Protein AF-A0AAD4GNJ1-F1 (afdb_monomer)

Radius of gyration: 22.8 Å; Cα contacts (8 Å, |Δi|>4): 255; chains: 1; bounding box: 37×70×84 Å

Foldseek 3Di:
DPPPPPPQQKWKAWADDDDGDIDSDQDADDFAQPHALDTAIEIDPDPVRNVLCCVQQRVLSVPDPNRDALVSSLVSLVPRVSNQPVPPPDPDQQKWKAKRPFVRRHTYRDPVVNVNRQPPDPDIAMDMDSGPSQSSSCSSNSNPVVSRDDDDDDPPPPDDPDDDDPDPPDDDDDDDDDDDDDDDD

pLDDT: mean 82.36, std 20.61, range [34.97, 98.31]

Sequence (185 aa):
MTSSTDTSDRLWLVIGGPNPGIHRKSPQIACGRGSPPLPITIECLSSDEAHSLLRTLQPIVQSLPPQPSYEQILTAFDRSPAVKALFTQARNQHHFYVVVVGSPAAILHSRLGALASRGSFSHPKSMHTRSFWKALAYMIVKGIDDLMPLMPVDASDAEEDGANHSAKQHVCGSIATGILESTVS

Mean predicted aligned error: 10.78 Å

Organism: NCBI:txid1328754

Secondary structure (DSSP, 8-state):
----------EEEEESSSS-EEESS------STTS-S--EEEEESSHHHHHHHHHHHHHHHHTS-SS--HHHHHHHHHT-HHHHTTTTS-SS---EEEEEESSS-EEES-HHHHHHHHTT-SS-EEEEES-HHHHHHHHHTTT-GGGS------TT-SS---S-----------PPP--------

Nearest PDB structures (foldseek):
  3bsu-assembly2_H  TM=9.012E-01  e=7.011E-01  Homo sapiens
  3bsu-assembly2_F  TM=9.158E-01  e=1.013E+00  Homo sapiens
  3bsu-assembly2_G  TM=7.659E-01  e=1.988E+00  Homo sapiens

Solvent-accessible surface area (backbone atoms only — not comparable to full-atom values): 11544 Å² total; per-residue (Å²): 134,80,80,76,74,76,76,68,82,52,34,24,34,31,38,49,62,96,74,53,47,80,32,78,55,86,67,90,63,82,50,36,79,88,37,64,43,56,51,44,39,34,56,24,96,40,68,67,53,40,51,51,50,47,71,60,50,40,62,59,55,68,72,48,64,100,80,58,51,51,66,58,51,50,52,57,47,72,71,30,67,69,56,68,51,52,75,68,79,52,92,62,89,56,49,38,25,30,26,35,26,33,64,47,33,29,39,25,73,38,71,66,57,38,58,58,15,27,64,88,54,94,73,57,40,69,50,77,41,68,45,60,63,59,45,51,47,36,50,36,47,43,61,42,69,92,68,52,76,91,68,84,81,64,94,79,73,85,80,80,94,77,86,82,84,80,79,80,82,81,84,81,83,82,84,80,90,78,89,78,90,81,86,87,131

Structure (mmCIF, N/CA/C/O backbone):
data_AF-A0AAD4GNJ1-F1
#
_entry.id   AF-A0AAD4GNJ1-F1
#
loop_
_atom_site.group_PDB
_atom_site.id
_atom_site.type_symbol
_atom_site.label_atom_id
_atom_site.label_alt_id
_atom_site.label_comp_id
_atom_site.label_asym_id
_atom_site.label_entity_id
_atom_site.label_seq_id
_atom_site.pdbx_PDB_ins_code
_atom_site.Cartn_x
_atom_site.Cartn_y
_atom_site.Cartn_z
_atom_site.occupancy
_atom_site.B_iso_or_equiv
_atom_site.auth_seq_id
_atom_site.auth_comp_id
_atom_site.auth_asym_id
_atom_site.auth_atom_id
_atom_site.pdbx_PDB_model_num
ATOM 1 N N . MET A 1 1 ? 17.071 33.219 -9.036 1.00 38.44 1 MET A N 1
ATOM 2 C CA . MET A 1 1 ? 16.063 32.699 -8.088 1.00 38.44 1 MET A CA 1
ATOM 3 C C . MET A 1 1 ? 16.047 31.186 -8.217 1.00 38.44 1 MET A C 1
ATOM 5 O O . MET A 1 1 ? 15.333 30.647 -9.049 1.00 38.44 1 MET A O 1
ATOM 9 N N . THR A 1 2 ? 16.928 30.505 -7.491 1.00 39.25 2 THR A N 1
ATOM 10 C CA . THR A 1 2 ? 16.934 29.042 -7.417 1.00 39.25 2 THR A CA 1
ATOM 11 C C . THR A 1 2 ? 15.765 28.635 -6.535 1.00 39.25 2 THR A C 1
ATOM 13 O O . THR A 1 2 ? 15.770 28.923 -5.341 1.00 39.25 2 THR A O 1
ATOM 16 N N . SER A 1 3 ? 14.733 28.044 -7.136 1.00 44.28 3 SER A N 1
ATOM 17 C CA . SER A 1 3 ? 13.699 27.325 -6.398 1.00 44.28 3 SER A CA 1
ATOM 18 C C . SER A 1 3 ? 14.407 26.213 -5.634 1.00 44.28 3 SER A C 1
ATOM 20 O O . SER A 1 3 ? 14.837 25.221 -6.217 1.00 44.28 3 SER A O 1
ATOM 22 N N . SER A 1 4 ? 14.619 26.436 -4.340 1.00 46.16 4 SER A N 1
ATOM 23 C CA . SER A 1 4 ? 14.950 25.380 -3.400 1.00 46.16 4 SER A CA 1
ATOM 24 C C . SER A 1 4 ? 13.772 24.420 -3.453 1.00 46.16 4 SER A C 1
ATOM 26 O O . SER A 1 4 ? 12.706 24.719 -2.918 1.00 46.16 4 SER A O 1
ATOM 28 N N . THR A 1 5 ? 13.920 23.319 -4.187 1.00 49.84 5 THR A N 1
ATOM 29 C CA . THR A 1 5 ? 13.024 22.179 -4.058 1.00 49.84 5 THR A CA 1
ATOM 30 C C . THR A 1 5 ? 13.149 21.741 -2.615 1.00 49.84 5 THR A C 1
ATOM 32 O O . THR A 1 5 ? 14.138 21.107 -2.250 1.00 49.84 5 THR A O 1
ATOM 35 N N . ASP A 1 6 ? 12.200 22.171 -1.792 1.00 44.47 6 ASP A N 1
ATOM 36 C CA . ASP A 1 6 ? 11.978 21.623 -0.472 1.00 44.47 6 ASP A CA 1
ATOM 37 C C . ASP A 1 6 ? 11.793 20.123 -0.680 1.00 44.47 6 ASP A C 1
ATOM 39 O O . ASP A 1 6 ? 10.743 19.645 -1.118 1.00 44.47 6 ASP A O 1
ATOM 43 N N . THR A 1 7 ? 12.870 19.367 -0.487 1.00 52.47 7 THR A N 1
ATOM 44 C CA . THR A 1 7 ? 12.802 17.926 -0.326 1.00 52.47 7 THR A CA 1
ATOM 45 C C . THR A 1 7 ? 12.177 17.715 1.039 1.00 52.47 7 THR A C 1
ATOM 47 O O . THR A 1 7 ? 12.867 17.338 1.980 1.00 52.47 7 THR A O 1
ATOM 50 N N . SER A 1 8 ? 10.885 18.034 1.153 1.00 59.31 8 SER A N 1
ATOM 51 C CA . SER A 1 8 ? 10.052 17.609 2.261 1.00 59.31 8 SER A CA 1
ATOM 52 C C . SER A 1 8 ? 10.376 16.136 2.478 1.00 59.31 8 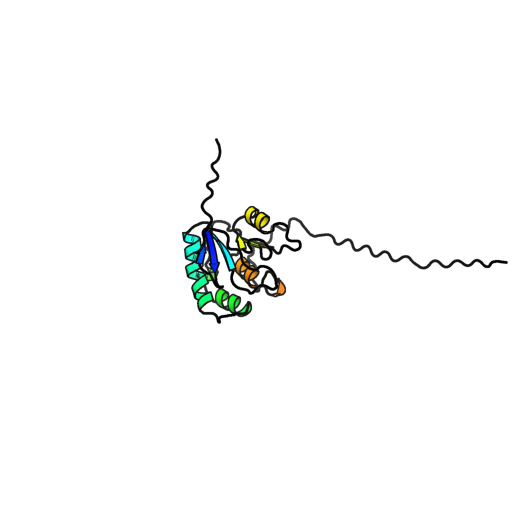SER A C 1
ATOM 54 O O . SER A 1 8 ? 10.224 15.327 1.554 1.00 59.31 8 SER A O 1
ATOM 56 N N . ASP A 1 9 ? 10.946 15.836 3.646 1.00 79.12 9 ASP A N 1
ATOM 57 C CA . ASP A 1 9 ? 11.419 14.509 4.024 1.00 79.12 9 ASP A CA 1
ATOM 58 C C . ASP A 1 9 ? 10.269 13.518 3.820 1.00 79.12 9 ASP A C 1
ATOM 60 O O . ASP A 1 9 ? 9.343 13.443 4.632 1.00 79.12 9 ASP A O 1
ATOM 64 N N . ARG A 1 10 ? 10.293 12.780 2.703 1.00 88.94 10 ARG A N 1
ATOM 65 C CA . ARG A 1 10 ? 9.238 11.814 2.399 1.00 88.94 10 ARG A CA 1
ATOM 66 C C . ARG A 1 10 ? 9.268 10.717 3.449 1.00 88.94 10 ARG A C 1
ATOM 68 O O . ARG A 1 10 ? 10.321 10.144 3.741 1.00 88.94 10 ARG A O 1
ATOM 75 N N . LEU A 1 11 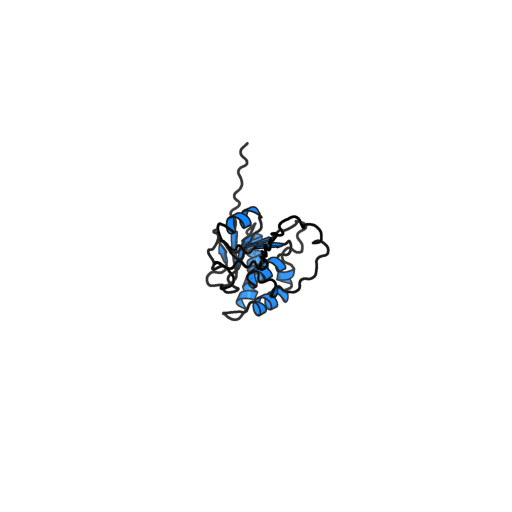? 8.099 10.410 3.991 1.00 96.06 11 LEU A N 1
ATOM 76 C CA . LEU A 1 11 ? 7.932 9.323 4.942 1.00 96.06 11 LEU A CA 1
ATOM 77 C C . LEU A 1 11 ? 7.432 8.083 4.213 1.00 96.06 11 LEU A C 1
ATOM 79 O O . LEU A 1 11 ? 6.690 8.168 3.239 1.00 96.06 11 LEU A O 1
ATOM 83 N N . TRP A 1 12 ? 7.842 6.923 4.702 1.00 97.50 12 TRP A N 1
ATOM 84 C CA . TRP A 1 12 ? 7.488 5.631 4.136 1.00 97.50 12 TRP A CA 1
ATOM 85 C C . TRP A 1 12 ? 6.789 4.801 5.195 1.00 97.50 12 TRP A C 1
ATOM 87 O O . TRP A 1 12 ? 7.389 4.440 6.204 1.00 97.50 12 TRP A O 1
ATOM 97 N N . LEU A 1 13 ? 5.523 4.484 4.973 1.00 98.19 13 LEU A N 1
ATOM 98 C CA . LEU A 1 13 ? 4.786 3.550 5.802 1.00 98.19 13 LEU A CA 1
ATOM 99 C C . LEU A 1 13 ? 5.005 2.123 5.293 1.00 98.19 13 LEU A C 1
ATOM 101 O O . LEU A 1 13 ? 4.813 1.835 4.114 1.00 98.19 13 LEU A O 1
ATOM 105 N N . VAL A 1 14 ? 5.355 1.220 6.204 1.00 98.12 14 VAL A N 1
ATOM 106 C CA . VAL A 1 14 ? 5.326 -0.228 5.996 1.00 98.12 14 VAL A CA 1
ATOM 107 C C . VAL A 1 14 ? 4.220 -0.817 6.858 1.00 98.12 14 VAL A C 1
ATOM 109 O O . VAL A 1 14 ? 4.230 -0.636 8.075 1.00 98.12 14 VAL A O 1
ATOM 112 N N . ILE A 1 15 ? 3.294 -1.544 6.237 1.00 96.69 15 ILE A N 1
ATOM 113 C CA . ILE A 1 15 ? 2.273 -2.323 6.946 1.00 96.69 15 ILE A CA 1
ATOM 114 C C . ILE A 1 15 ? 2.542 -3.819 6.797 1.00 96.69 15 ILE A C 1
ATOM 116 O O . ILE A 1 15 ? 2.866 -4.307 5.710 1.00 96.69 15 ILE A O 1
ATOM 120 N N . GLY A 1 16 ? 2.392 -4.550 7.901 1.00 95.31 16 GLY A N 1
ATOM 121 C CA . GLY A 1 16 ? 2.711 -5.979 7.979 1.00 95.31 16 GLY A CA 1
ATOM 122 C C . GLY A 1 16 ? 4.202 -6.310 7.824 1.00 95.31 16 GLY A C 1
ATOM 123 O O . GLY A 1 16 ? 5.065 -5.433 7.795 1.00 95.31 16 GLY A O 1
ATOM 124 N N . GLY A 1 17 ? 4.503 -7.608 7.728 1.00 93.06 17 GLY A N 1
ATOM 125 C CA . GLY A 1 17 ? 5.877 -8.112 7.641 1.00 93.06 17 GLY A CA 1
ATOM 126 C C . GLY A 1 17 ? 6.681 -7.960 8.945 1.00 93.06 17 GLY A C 1
ATOM 127 O O . GLY A 1 17 ? 6.104 -7.698 10.000 1.00 93.06 17 GLY A O 1
ATOM 128 N N . PRO A 1 18 ? 8.013 -8.147 8.893 1.00 91.81 18 PRO A N 1
ATOM 129 C CA . PRO A 1 18 ? 8.864 -8.184 10.086 1.00 91.81 18 PRO A CA 1
ATOM 130 C C . PRO A 1 18 ? 9.191 -6.805 10.678 1.00 91.81 18 PRO A C 1
ATOM 132 O O . PRO A 1 18 ? 9.619 -6.731 11.824 1.00 91.81 18 PRO A O 1
ATOM 135 N N . ASN A 1 19 ? 9.028 -5.720 9.912 1.00 94.25 19 ASN A N 1
ATOM 136 C CA . ASN A 1 19 ? 9.398 -4.367 10.341 1.00 94.25 19 ASN A CA 1
ATOM 137 C C . ASN A 1 19 ? 8.342 -3.314 9.935 1.00 94.25 19 ASN A C 1
ATOM 139 O O . ASN A 1 19 ? 8.632 -2.433 9.114 1.00 94.25 19 ASN A O 1
ATOM 143 N N . PRO A 1 20 ? 7.097 -3.425 10.441 1.00 96.88 20 PRO A N 1
ATOM 144 C CA . PRO A 1 20 ? 6.059 -2.433 10.185 1.00 96.88 20 PRO A CA 1
ATOM 145 C C . PRO A 1 20 ? 6.376 -1.110 10.895 1.00 96.88 20 PRO A C 1
ATOM 147 O O . PRO A 1 20 ? 7.030 -1.092 11.936 1.00 96.88 20 PRO A O 1
ATOM 150 N N . GLY A 1 21 ? 5.878 0.003 10.359 1.00 97.75 21 GLY A N 1
ATOM 151 C CA . GLY A 1 21 ? 6.063 1.331 10.946 1.00 97.75 21 GLY A CA 1
ATOM 152 C C . GLY A 1 21 ? 6.357 2.417 9.918 1.00 97.75 21 GLY A C 1
ATOM 153 O O . GLY A 1 21 ? 6.256 2.197 8.713 1.00 97.75 21 GLY A O 1
ATOM 154 N N . ILE A 1 22 ? 6.706 3.605 10.412 1.00 98.12 22 ILE A N 1
ATOM 155 C CA . ILE A 1 22 ? 7.034 4.779 9.597 1.00 98.12 22 ILE A CA 1
ATOM 156 C C . ILE A 1 22 ? 8.556 4.917 9.514 1.00 98.12 22 ILE A C 1
ATOM 158 O O . ILE A 1 22 ? 9.248 4.924 10.530 1.00 98.12 22 ILE A O 1
ATOM 162 N N . HIS A 1 23 ? 9.071 5.064 8.299 1.00 97.12 23 HIS A N 1
ATOM 163 C CA . HIS A 1 23 ? 10.493 5.104 7.979 1.00 97.12 23 HIS A CA 1
ATOM 164 C C . HIS A 1 23 ? 10.841 6.398 7.241 1.00 97.12 23 HIS A C 1
ATOM 166 O O . HIS A 1 23 ? 10.055 6.911 6.450 1.00 97.12 23 HIS A O 1
ATOM 172 N N . ARG A 1 24 ? 12.055 6.912 7.460 1.00 95.44 24 ARG A N 1
ATOM 173 C CA . ARG A 1 24 ? 12.592 8.082 6.730 1.00 95.44 24 ARG A CA 1
ATOM 174 C C . ARG A 1 24 ? 13.253 7.722 5.401 1.00 95.44 24 ARG A C 1
ATOM 176 O O . ARG A 1 24 ? 13.600 8.595 4.617 1.00 95.44 24 ARG A O 1
ATOM 183 N N . LYS A 1 25 ? 13.496 6.434 5.170 1.00 93.81 25 LYS A N 1
ATOM 184 C CA . LYS A 1 25 ? 14.113 5.916 3.950 1.00 93.81 25 LYS A CA 1
ATOM 185 C C . LYS A 1 25 ? 13.171 4.916 3.314 1.00 93.81 25 LYS A C 1
ATOM 187 O O . LYS A 1 25 ? 12.491 4.182 4.028 1.00 93.81 25 LYS A O 1
ATOM 192 N N . SER A 1 26 ? 13.197 4.868 1.986 1.00 91.19 26 SER A N 1
ATOM 193 C CA . SER A 1 26 ? 12.468 3.862 1.226 1.00 91.19 26 SER A CA 1
ATOM 194 C C . SER A 1 26 ? 12.884 2.464 1.691 1.00 91.19 26 SER A C 1
ATOM 196 O O . SER A 1 26 ? 14.061 2.112 1.553 1.00 91.19 26 SER A O 1
ATOM 198 N N . PRO A 1 2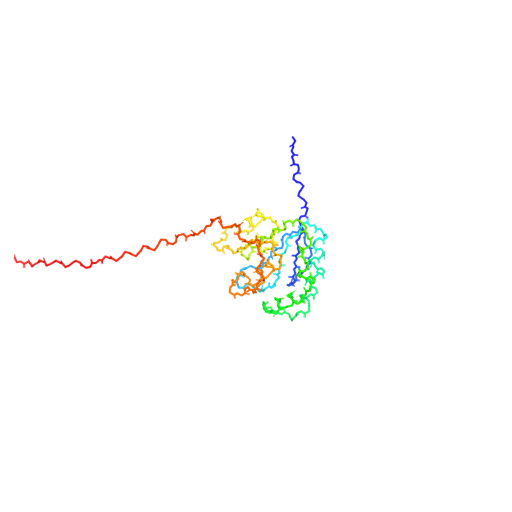7 ? 11.956 1.655 2.219 1.00 91.44 27 PRO A N 1
ATOM 199 C CA . PRO A 1 27 ? 12.252 0.285 2.595 1.00 91.44 27 PRO A CA 1
ATOM 200 C C . PRO A 1 27 ? 12.500 -0.554 1.337 1.00 91.44 27 PRO A C 1
ATOM 202 O O . PRO A 1 27 ? 11.921 -0.317 0.276 1.00 91.44 27 PRO A O 1
ATOM 205 N N . GLN A 1 28 ? 13.373 -1.547 1.466 1.00 89.94 28 GLN A N 1
ATOM 206 C CA . GLN A 1 28 ? 13.603 -2.557 0.438 1.00 89.94 28 GLN A CA 1
ATOM 207 C C . GLN A 1 28 ? 12.767 -3.782 0.799 1.00 89.94 28 GLN A C 1
ATOM 209 O O . GLN A 1 28 ? 13.035 -4.440 1.804 1.00 89.94 28 GLN A O 1
ATOM 214 N N . ILE A 1 29 ? 11.726 -4.056 0.012 1.00 89.75 29 ILE A N 1
ATOM 215 C CA . ILE A 1 29 ? 10.827 -5.197 0.216 1.00 89.75 29 ILE A CA 1
ATOM 216 C C . ILE A 1 29 ? 10.830 -6.113 -1.006 1.00 89.75 29 ILE A C 1
ATOM 218 O O . ILE A 1 29 ? 11.039 -5.669 -2.135 1.00 89.75 29 ILE A O 1
ATOM 222 N N . ALA A 1 30 ? 10.577 -7.403 -0.780 1.00 88.12 30 ALA A N 1
ATOM 223 C CA . ALA A 1 30 ? 10.430 -8.365 -1.864 1.00 88.12 30 ALA A CA 1
ATOM 224 C C . ALA A 1 30 ? 9.229 -7.997 -2.754 1.00 88.12 30 ALA A C 1
ATOM 226 O O . ALA A 1 30 ? 8.119 -7.768 -2.266 1.00 88.12 30 ALA A O 1
ATOM 227 N N . CYS A 1 31 ? 9.439 -7.974 -4.069 1.00 88.38 31 CYS A N 1
ATOM 228 C CA . CYS A 1 31 ? 8.446 -7.532 -5.044 1.00 88.38 31 CYS A CA 1
ATOM 229 C C . CYS A 1 31 ? 8.100 -8.622 -6.074 1.00 88.38 31 CYS A C 1
ATOM 231 O O . CYS A 1 31 ? 8.787 -9.638 -6.189 1.00 88.38 31 CYS A O 1
ATOM 233 N N . GLY A 1 32 ? 7.021 -8.403 -6.831 1.00 84.56 32 GLY A N 1
ATOM 234 C CA . GLY A 1 32 ? 6.548 -9.319 -7.872 1.00 84.56 32 GLY A CA 1
ATOM 235 C C . GLY A 1 32 ? 5.568 -10.404 -7.419 1.00 84.56 32 GLY A C 1
ATOM 236 O O . GLY A 1 32 ? 5.148 -10.466 -6.271 1.00 84.56 32 GLY A O 1
ATOM 237 N N . ARG A 1 33 ? 5.149 -11.243 -8.377 1.00 84.06 33 ARG A N 1
ATOM 238 C CA . ARG A 1 33 ? 4.019 -12.182 -8.209 1.00 84.06 33 ARG A CA 1
ATOM 239 C C . ARG A 1 33 ? 4.272 -13.292 -7.186 1.00 84.06 33 ARG A C 1
ATOM 241 O O . ARG A 1 33 ? 3.319 -13.813 -6.630 1.00 84.06 33 ARG A O 1
ATOM 248 N N . GLY A 1 34 ? 5.534 -13.663 -6.973 1.00 88.00 34 GLY A N 1
ATOM 249 C CA . GLY A 1 34 ? 5.914 -14.702 -6.014 1.00 88.00 34 GLY A CA 1
ATOM 250 C C . GLY A 1 34 ? 6.108 -14.192 -4.585 1.00 88.00 34 GLY A C 1
ATOM 251 O O . GLY A 1 34 ? 6.380 -15.001 -3.703 1.00 88.00 34 GLY A O 1
ATOM 252 N N . SER A 1 35 ? 6.020 -12.876 -4.344 1.00 92.44 35 SER A N 1
ATOM 253 C CA . SER A 1 35 ? 6.181 -12.333 -2.995 1.00 92.44 35 SER A CA 1
ATOM 254 C C . SER A 1 35 ? 4.862 -12.388 -2.211 1.00 92.44 35 SER A C 1
ATOM 256 O O . SER A 1 35 ? 3.784 -12.264 -2.803 1.00 92.44 35 SER A O 1
ATOM 258 N N . PRO A 1 36 ? 4.915 -12.575 -0.879 1.00 94.44 36 PRO A N 1
ATOM 259 C CA . PRO A 1 36 ? 3.714 -12.592 -0.050 1.00 94.44 36 PRO A CA 1
ATOM 260 C C . PRO A 1 36 ? 2.941 -11.264 -0.146 1.00 94.44 36 PRO A C 1
ATOM 262 O O . PRO A 1 36 ? 3.544 -10.212 -0.395 1.00 94.44 36 PRO A O 1
ATOM 265 N N . PRO A 1 37 ? 1.610 -11.267 0.078 1.00 95.69 37 PRO A N 1
ATOM 266 C CA . PRO A 1 37 ? 0.793 -10.053 0.024 1.00 95.69 37 PRO A CA 1
ATOM 267 C C . PRO A 1 37 ? 1.321 -8.916 0.911 1.00 95.69 37 PRO A C 1
ATOM 269 O O . PRO A 1 37 ? 1.316 -7.761 0.490 1.00 95.69 37 PRO A O 1
ATOM 272 N N . LEU A 1 38 ? 1.846 -9.262 2.092 1.00 96.44 38 LEU A N 1
ATOM 273 C CA . LEU A 1 38 ? 2.518 -8.364 3.033 1.00 96.44 38 LEU A CA 1
ATOM 274 C C . LEU A 1 38 ? 4.035 -8.628 3.056 1.00 96.44 38 LEU A C 1
ATOM 276 O O . LEU A 1 38 ? 4.441 -9.776 2.882 1.00 96.44 38 LEU A O 1
ATOM 280 N N . PRO A 1 39 ? 4.877 -7.621 3.351 1.00 96.81 39 PRO A N 1
ATOM 281 C CA . PRO A 1 39 ? 4.521 -6.241 3.688 1.00 96.81 39 PRO A CA 1
ATOM 282 C C . PRO A 1 39 ? 4.077 -5.407 2.478 1.00 96.81 39 PRO A C 1
ATOM 284 O O . PRO A 1 39 ? 4.356 -5.748 1.329 1.00 96.81 39 PRO A O 1
ATOM 287 N N . ILE A 1 40 ? 3.412 -4.286 2.757 1.00 97.00 40 ILE A N 1
ATOM 288 C CA . ILE A 1 40 ? 3.066 -3.256 1.767 1.00 97.00 40 ILE A CA 1
ATOM 289 C C . ILE A 1 40 ? 3.749 -1.952 2.157 1.00 97.00 40 ILE A C 1
ATOM 291 O O . ILE A 1 40 ? 3.750 -1.574 3.328 1.00 97.00 40 ILE A O 1
ATOM 295 N N . THR A 1 41 ? 4.305 -1.265 1.163 1.00 97.56 41 THR A N 1
ATOM 296 C CA . THR A 1 41 ? 4.952 0.035 1.329 1.00 97.56 41 THR A CA 1
ATOM 297 C C . THR A 1 41 ? 4.115 1.140 0.694 1.00 97.56 41 THR A C 1
ATOM 299 O O . THR A 1 41 ? 3.643 1.005 -0.437 1.00 97.56 41 THR A O 1
ATOM 302 N N . ILE A 1 42 ? 3.947 2.239 1.423 1.00 97.94 42 ILE A N 1
ATOM 303 C CA . ILE A 1 42 ? 3.208 3.428 1.002 1.00 97.94 42 ILE A CA 1
ATOM 304 C C . ILE A 1 42 ? 4.104 4.640 1.253 1.00 97.94 42 ILE A C 1
ATOM 306 O O . ILE A 1 42 ? 4.623 4.817 2.353 1.00 97.94 42 ILE A O 1
ATOM 310 N N . GLU A 1 43 ? 4.322 5.448 0.228 1.00 96.81 43 GLU A N 1
ATOM 311 C CA . GLU A 1 43 ? 4.911 6.775 0.376 1.00 96.81 43 GLU A CA 1
ATOM 312 C C . GLU A 1 43 ? 3.859 7.719 0.956 1.00 96.81 43 GLU A C 1
ATOM 314 O O . GLU A 1 43 ? 2.725 7.706 0.497 1.00 96.81 43 GLU A O 1
ATOM 319 N N . CYS A 1 44 ? 4.230 8.537 1.935 1.00 95.81 44 CYS A N 1
ATOM 320 C CA . CYS A 1 44 ? 3.345 9.504 2.575 1.00 95.81 44 CYS A CA 1
ATOM 321 C C . CYS A 1 44 ? 3.883 10.921 2.348 1.00 95.81 44 CYS A C 1
ATOM 323 O O . CYS A 1 44 ? 5.091 11.162 2.453 1.00 95.81 44 CYS A O 1
ATOM 325 N N . LEU A 1 45 ? 2.986 11.869 2.083 1.00 92.81 45 LEU A N 1
ATOM 326 C CA . LEU A 1 45 ? 3.317 13.277 1.858 1.00 92.81 45 LEU A CA 1
ATOM 327 C C . LEU A 1 45 ? 3.551 14.043 3.162 1.00 92.81 45 LEU A C 1
ATOM 329 O O . LEU A 1 45 ? 4.188 15.093 3.150 1.00 92.81 45 LEU A O 1
ATOM 333 N N . SER A 1 46 ? 3.037 13.539 4.285 1.00 93.00 46 SER A N 1
ATOM 334 C CA . SER A 1 46 ? 3.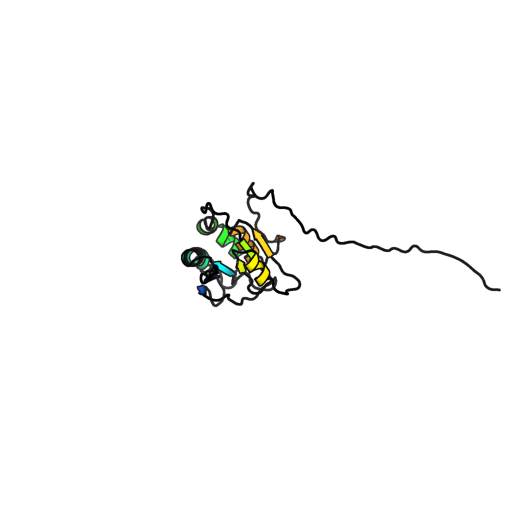195 14.172 5.591 1.00 93.00 46 SER A CA 1
ATOM 335 C C . SER A 1 46 ? 3.244 13.163 6.737 1.00 93.00 46 SER A C 1
ATOM 337 O O . SER A 1 46 ? 2.871 11.993 6.603 1.00 93.00 46 SER A O 1
ATOM 339 N N . SER A 1 47 ? 3.688 13.638 7.904 1.00 94.88 47 SER A N 1
ATOM 340 C CA . SER A 1 47 ? 3.622 12.873 9.152 1.00 94.88 47 SER A CA 1
ATOM 341 C C . SER A 1 47 ? 2.183 12.511 9.515 1.00 94.88 4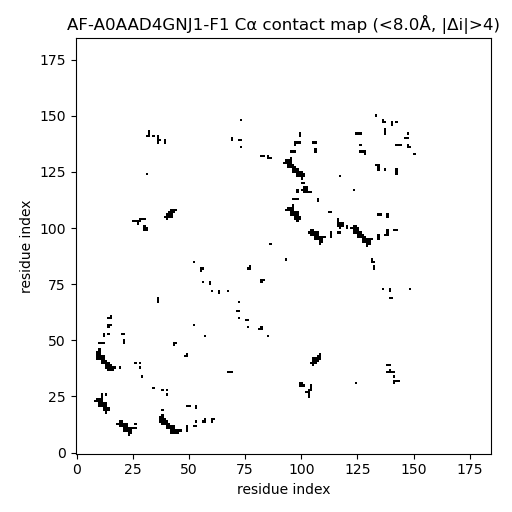7 SER A C 1
ATOM 343 O O . SER A 1 47 ? 1.925 11.371 9.898 1.00 94.88 47 SER A O 1
ATOM 345 N N . ASP A 1 48 ? 1.240 13.439 9.357 1.00 94.38 48 ASP A N 1
ATOM 346 C CA . ASP A 1 48 ? -0.166 13.210 9.702 1.00 94.38 48 ASP A CA 1
ATOM 347 C C . ASP A 1 48 ? -0.789 12.123 8.830 1.00 94.38 48 ASP A C 1
ATOM 349 O O . ASP A 1 48 ? -1.481 11.240 9.339 1.00 94.38 48 ASP A O 1
ATOM 353 N N . GLU A 1 49 ? -0.485 12.135 7.531 1.00 94.44 49 GLU A N 1
ATOM 354 C CA . GLU A 1 49 ? -0.891 11.076 6.612 1.00 94.44 49 GLU A CA 1
ATOM 355 C C . GLU A 1 49 ? -0.308 9.726 7.038 1.00 94.44 49 GLU A C 1
ATOM 357 O O . GLU A 1 49 ? -1.055 8.762 7.211 1.00 94.44 49 GLU A O 1
ATOM 362 N N . ALA A 1 50 ? 1.003 9.663 7.290 1.00 96.38 50 ALA A N 1
ATOM 363 C CA . ALA A 1 50 ? 1.666 8.427 7.695 1.00 96.38 50 ALA A CA 1
ATOM 364 C C . ALA A 1 50 ? 1.075 7.844 8.990 1.00 96.38 50 ALA A C 1
ATOM 366 O O . ALA A 1 50 ? 0.809 6.643 9.063 1.00 96.38 50 ALA A O 1
ATOM 367 N N . HIS A 1 51 ? 0.815 8.683 9.996 1.00 97.12 51 HIS A N 1
ATOM 368 C CA . HIS A 1 51 ? 0.207 8.253 11.255 1.00 97.12 51 HIS A CA 1
ATOM 369 C C . HIS A 1 51 ? -1.269 7.873 11.096 1.00 97.12 51 HIS A C 1
ATOM 371 O O . HIS A 1 51 ? -1.715 6.916 11.729 1.00 97.12 51 HIS A O 1
ATOM 377 N N . SER A 1 52 ? -2.027 8.589 10.260 1.00 95.88 52 SER A N 1
ATOM 378 C CA . SER A 1 52 ? -3.426 8.268 9.958 1.00 95.88 52 SER A CA 1
ATOM 379 C C . SER A 1 52 ? -3.546 6.895 9.294 1.00 95.88 52 SER A C 1
ATOM 381 O O . SER A 1 52 ? -4.309 6.036 9.751 1.00 95.88 52 SER A O 1
ATOM 383 N N . LEU A 1 53 ? -2.716 6.645 8.278 1.00 97.00 53 LEU A N 1
ATOM 384 C CA . LEU A 1 53 ? -2.637 5.358 7.597 1.00 97.00 53 LEU A CA 1
ATOM 385 C C . LEU A 1 53 ? -2.184 4.244 8.543 1.00 97.00 53 LEU A C 1
ATOM 387 O O . LEU A 1 53 ? -2.833 3.201 8.597 1.00 97.00 53 LEU A O 1
ATOM 391 N N . LEU A 1 54 ? -1.128 4.464 9.336 1.00 97.62 54 LEU A N 1
ATOM 392 C CA . LEU A 1 54 ? -0.642 3.479 10.306 1.00 97.62 54 LEU A CA 1
ATOM 393 C C . LEU A 1 54 ? -1.739 3.095 11.309 1.00 97.62 54 LEU A C 1
ATOM 395 O O . LEU A 1 54 ? -1.999 1.910 11.507 1.00 97.62 54 LEU A O 1
ATOM 399 N N . ARG A 1 55 ? -2.416 4.087 11.905 1.00 97.94 55 ARG A N 1
ATOM 400 C CA . ARG A 1 55 ? -3.489 3.878 12.892 1.00 97.94 55 ARG A CA 1
ATOM 401 C C . ARG A 1 55 ? -4.687 3.133 12.302 1.00 97.94 55 ARG A C 1
ATOM 403 O O . ARG A 1 55 ? -5.369 2.420 13.029 1.00 97.94 55 ARG A O 1
ATOM 410 N N . THR A 1 56 ? -4.932 3.291 11.004 1.00 97.81 56 THR A N 1
ATOM 411 C CA . THR A 1 56 ? -6.072 2.676 10.318 1.00 97.81 56 THR A CA 1
ATOM 412 C C . THR A 1 56 ? -5.758 1.262 9.828 1.00 97.81 56 THR A C 1
ATOM 414 O O . THR A 1 56 ? -6.547 0.344 10.036 1.00 97.81 56 THR A O 1
ATOM 417 N N . LEU A 1 57 ? -4.609 1.066 9.177 1.00 98.06 57 LEU A N 1
ATOM 418 C CA . LEU A 1 57 ? -4.284 -0.172 8.464 1.00 98.06 57 LEU A CA 1
ATOM 419 C C . LEU A 1 57 ? -3.610 -1.214 9.359 1.00 98.06 57 LEU A C 1
ATOM 421 O O . LEU A 1 57 ? -3.924 -2.402 9.264 1.00 98.06 57 LEU A O 1
ATOM 425 N N . GLN A 1 58 ? -2.694 -0.795 10.237 1.00 97.50 58 GLN A N 1
ATOM 426 C CA . GLN A 1 58 ? -1.871 -1.728 11.008 1.00 97.50 58 GLN A CA 1
ATOM 427 C C . GLN A 1 58 ? -2.679 -2.588 11.994 1.00 97.50 58 GLN A C 1
ATOM 429 O O . GLN A 1 58 ? -2.413 -3.790 12.037 1.00 97.50 58 GLN A O 1
ATOM 434 N N . PRO A 1 59 ? -3.684 -2.066 12.731 1.00 98.25 59 PRO A N 1
ATOM 435 C CA . PRO A 1 59 ? -4.489 -2.903 13.624 1.00 98.25 59 PRO A CA 1
ATOM 436 C C . PRO A 1 59 ? -5.257 -4.003 12.884 1.00 98.25 59 PRO A C 1
ATOM 438 O O . PRO A 1 59 ? -5.361 -5.123 13.378 1.00 98.25 59 PRO A O 1
ATOM 441 N N . ILE A 1 60 ? -5.743 -3.712 11.671 1.00 98.31 60 ILE A N 1
ATOM 442 C CA . ILE A 1 60 ? -6.432 -4.702 10.833 1.00 98.31 60 ILE A CA 1
ATOM 443 C C . ILE A 1 60 ? -5.452 -5.818 10.469 1.00 98.31 60 ILE A C 1
ATOM 445 O O . ILE A 1 60 ? -5.737 -6.987 10.714 1.00 98.31 60 ILE A O 1
ATOM 449 N N . VAL A 1 61 ? -4.265 -5.461 9.970 1.00 97.56 61 VAL A N 1
ATOM 450 C CA . VAL A 1 61 ? -3.215 -6.434 9.635 1.00 97.56 61 VAL A CA 1
ATOM 451 C C . VAL A 1 61 ? -2.785 -7.265 10.851 1.00 97.56 61 VAL A C 1
ATOM 453 O O . VAL A 1 61 ? -2.580 -8.464 10.716 1.00 97.56 61 VAL A O 1
ATOM 456 N N . GLN A 1 62 ? -2.683 -6.666 12.040 1.00 97.00 62 GLN A N 1
ATOM 457 C CA . GLN A 1 62 ? -2.305 -7.370 13.274 1.00 97.00 62 GLN A CA 1
ATOM 458 C C . GLN A 1 62 ? -3.361 -8.364 13.769 1.00 97.00 62 GLN A C 1
ATOM 460 O O . GLN A 1 62 ? -3.019 -9.298 14.488 1.00 97.00 62 GLN A O 1
ATOM 465 N N . SER A 1 63 ? -4.629 -8.173 13.396 1.00 97.88 63 SER A N 1
ATOM 466 C CA . SER A 1 63 ? -5.720 -9.095 13.743 1.00 97.88 63 SER A CA 1
ATOM 467 C C . SER A 1 63 ? -5.841 -10.303 12.807 1.00 97.88 63 SER A C 1
ATOM 469 O O . SER A 1 63 ? -6.608 -11.224 13.084 1.00 97.88 63 SER A O 1
ATOM 471 N N . LEU A 1 64 ? -5.101 -10.306 11.695 1.00 97.62 64 LEU A N 1
ATOM 472 C CA . LEU A 1 64 ? -5.074 -11.407 10.737 1.00 97.62 64 LEU A CA 1
ATOM 473 C C . LEU A 1 64 ? -4.176 -12.558 11.228 1.00 97.62 64 LEU A C 1
ATOM 475 O O . LEU A 1 64 ? -3.285 -12.345 12.053 1.00 97.62 64 LEU A O 1
ATOM 479 N N . PRO A 1 65 ? -4.362 -13.790 10.710 1.00 97.00 65 PRO A N 1
ATOM 480 C CA . PRO A 1 65 ? -3.431 -14.882 10.984 1.00 97.00 65 PRO A CA 1
ATOM 481 C C . PRO A 1 65 ? -2.011 -14.543 10.482 1.00 97.00 65 PRO A C 1
ATOM 483 O O . PRO A 1 65 ? -1.875 -13.723 9.577 1.00 97.00 65 PRO A O 1
ATOM 486 N N . PRO A 1 66 ? -0.948 -15.203 10.989 1.00 93.25 66 PRO A N 1
ATOM 487 C CA . PRO A 1 66 ? 0.448 -14.858 10.672 1.00 93.25 66 PRO A CA 1
ATOM 488 C C . PRO A 1 66 ? 0.826 -14.865 9.181 1.00 93.25 66 PRO A C 1
ATOM 490 O O . PRO A 1 66 ? 1.774 -14.192 8.784 1.00 93.25 66 PRO A O 1
ATOM 493 N N . GLN A 1 67 ? 0.109 -15.628 8.354 1.00 94.38 67 GLN A N 1
ATOM 494 C CA . GLN A 1 67 ? 0.309 -15.703 6.904 1.00 94.38 67 GLN A CA 1
ATOM 495 C C . GLN A 1 67 ? -1.047 -15.584 6.203 1.00 94.38 67 GLN A C 1
ATOM 497 O O . GLN A 1 67 ? -1.610 -16.589 5.766 1.00 94.38 67 GLN A O 1
ATOM 502 N N . PRO A 1 68 ? -1.625 -14.375 6.150 1.00 96.81 68 PRO A N 1
ATOM 503 C CA . PRO A 1 68 ? -2.941 -14.210 5.575 1.00 96.81 68 PRO A CA 1
ATOM 504 C C . PRO A 1 68 ? -2.866 -14.301 4.049 1.00 96.81 68 PRO A C 1
ATOM 506 O O . PRO A 1 68 ? -1.963 -13.754 3.411 1.00 96.81 68 PRO A O 1
ATOM 509 N N . SER A 1 69 ? -3.846 -14.979 3.462 1.00 97.00 69 SER A N 1
ATOM 510 C CA . SER A 1 69 ? -4.079 -14.946 2.018 1.00 97.00 69 SER A CA 1
ATOM 511 C C . SER A 1 69 ? -4.478 -13.538 1.563 1.00 97.00 69 SER A C 1
ATOM 513 O O . SER A 1 69 ? -4.952 -12.718 2.356 1.00 97.00 69 SER A O 1
ATOM 515 N N . TYR A 1 70 ? -4.330 -13.254 0.267 1.00 97.06 70 TYR A N 1
ATOM 516 C CA . TYR A 1 70 ? -4.776 -11.978 -0.297 1.00 97.06 70 TYR A CA 1
ATOM 517 C C . TYR A 1 70 ? -6.283 -11.756 -0.063 1.00 97.06 70 TYR A C 1
ATOM 519 O O . TYR A 1 70 ? -6.674 -10.655 0.308 1.00 97.06 70 TYR A O 1
ATOM 527 N N . GLU A 1 71 ? -7.112 -12.803 -0.171 1.00 97.69 71 GLU A N 1
ATOM 528 C CA . GLU A 1 71 ? -8.561 -12.740 0.074 1.00 97.69 71 GLU A CA 1
ATOM 529 C C . GLU A 1 71 ? -8.894 -12.321 1.507 1.00 97.69 71 GLU A C 1
ATOM 531 O O . GLU A 1 71 ? -9.771 -11.483 1.720 1.00 97.69 71 GLU A O 1
ATOM 536 N N . GLN A 1 72 ? -8.174 -12.859 2.497 1.00 98.06 72 GLN A N 1
ATOM 537 C CA . GLN A 1 72 ? -8.359 -12.492 3.902 1.00 98.06 72 GLN A CA 1
ATOM 538 C C . GLN A 1 72 ? -8.019 -11.020 4.146 1.00 98.06 72 GLN A C 1
ATOM 540 O O . GLN A 1 72 ? -8.766 -10.331 4.839 1.00 98.06 72 GLN A O 1
ATOM 545 N N . ILE A 1 73 ? -6.929 -10.524 3.551 1.00 98.06 73 ILE A N 1
ATOM 546 C CA . ILE A 1 73 ? -6.525 -9.117 3.680 1.00 98.06 73 ILE A CA 1
ATOM 547 C C . ILE A 1 73 ? -7.548 -8.206 2.993 1.00 98.06 73 ILE A C 1
ATOM 549 O O . ILE A 1 73 ? -8.012 -7.244 3.604 1.00 98.06 73 ILE A O 1
ATOM 553 N N . LEU A 1 74 ? -7.928 -8.520 1.749 1.00 97.19 74 LEU A N 1
ATOM 554 C CA . LEU A 1 74 ? -8.924 -7.754 0.999 1.00 97.19 74 LEU A CA 1
ATOM 555 C C . LEU A 1 74 ? -10.256 -7.705 1.747 1.00 97.19 74 LEU A C 1
ATOM 557 O O . LEU A 1 74 ? -10.812 -6.629 1.930 1.00 97.19 74 LEU A O 1
ATOM 561 N N . THR A 1 75 ? -10.728 -8.848 2.245 1.00 97.12 75 THR A N 1
ATOM 562 C CA . THR A 1 75 ? -11.975 -8.937 3.013 1.00 97.12 75 THR A CA 1
ATOM 563 C C . THR A 1 75 ? -11.903 -8.114 4.298 1.00 97.12 75 THR A C 1
ATOM 565 O O . THR A 1 75 ? -12.857 -7.416 4.640 1.00 97.12 75 THR A O 1
ATOM 568 N N . ALA A 1 76 ? -10.785 -8.174 5.026 1.00 97.44 76 ALA A N 1
ATOM 569 C CA . ALA A 1 76 ? -10.622 -7.429 6.269 1.00 97.44 76 ALA A CA 1
ATOM 570 C C . ALA A 1 76 ? -10.587 -5.912 6.038 1.00 97.44 76 ALA A C 1
ATOM 572 O O . ALA A 1 76 ? -11.221 -5.163 6.781 1.00 97.44 76 ALA A O 1
ATOM 573 N N . PHE A 1 77 ? -9.898 -5.452 4.991 1.00 96.19 77 PHE A N 1
ATOM 574 C CA . PHE A 1 77 ? -9.884 -4.036 4.638 1.00 96.19 77 PHE A CA 1
ATOM 575 C C . PHE A 1 77 ? -11.219 -3.551 4.063 1.00 96.19 77 PHE A C 1
ATOM 577 O O . PHE A 1 77 ? -11.680 -2.483 4.459 1.00 96.19 77 PHE A O 1
ATOM 584 N N . ASP A 1 78 ? -11.883 -4.333 3.208 1.00 94.50 78 ASP A N 1
ATOM 585 C CA . ASP A 1 78 ? -13.183 -3.965 2.631 1.00 94.50 78 ASP A CA 1
ATOM 586 C C . ASP A 1 78 ? -14.269 -3.800 3.708 1.00 94.50 78 ASP A C 1
ATOM 588 O O . ASP A 1 78 ? -15.120 -2.910 3.632 1.00 94.50 78 ASP A O 1
ATOM 592 N N . ARG A 1 79 ? -14.209 -4.612 4.769 1.00 95.25 79 ARG A N 1
ATOM 593 C CA . ARG A 1 79 ? -15.122 -4.523 5.916 1.00 95.25 79 ARG A CA 1
ATOM 594 C C . ARG A 1 79 ? -14.867 -3.323 6.826 1.00 95.25 79 ARG A C 1
ATOM 596 O O . ARG A 1 79 ? -15.684 -3.082 7.709 1.00 95.25 79 ARG A O 1
ATOM 603 N N . SER A 1 80 ? -13.772 -2.582 6.648 1.00 95.31 80 SER A N 1
ATOM 604 C CA . SER A 1 80 ? -13.434 -1.430 7.485 1.00 95.31 80 SER A CA 1
ATOM 605 C C . SER A 1 80 ? -13.925 -0.119 6.858 1.00 95.31 80 SER A C 1
ATOM 607 O O . SER A 1 80 ? -13.343 0.347 5.871 1.00 95.31 80 SER A O 1
ATOM 609 N N . PRO A 1 81 ? -14.938 0.554 7.445 1.00 91.88 81 PRO A N 1
ATOM 610 C CA . PRO A 1 81 ? -15.375 1.865 6.969 1.00 91.88 81 PRO A CA 1
ATOM 611 C C . PRO A 1 81 ? -14.254 2.904 7.030 1.00 91.88 81 PRO A C 1
ATOM 613 O O . PRO A 1 81 ? -14.182 3.778 6.175 1.00 91.88 81 PRO A O 1
ATOM 616 N N . ALA A 1 82 ? -13.349 2.781 8.009 1.00 93.12 82 ALA A N 1
ATOM 617 C CA . ALA A 1 82 ? -12.210 3.678 8.155 1.00 93.12 82 ALA A CA 1
ATOM 618 C C . ALA A 1 82 ? -11.259 3.584 6.954 1.00 93.12 82 ALA A C 1
ATOM 620 O O . ALA A 1 82 ? -10.820 4.614 6.461 1.00 93.12 82 ALA A O 1
ATOM 621 N N . VAL A 1 83 ? -11.003 2.375 6.434 1.00 92.75 83 VAL A N 1
ATOM 622 C CA . VAL A 1 83 ? -10.183 2.190 5.223 1.00 92.75 83 VAL A CA 1
ATOM 623 C C . VAL A 1 83 ? -10.868 2.799 4.005 1.00 92.75 83 VAL A C 1
ATOM 625 O O . VAL A 1 83 ? -10.226 3.508 3.236 1.00 92.75 83 VAL A O 1
ATOM 628 N N . LYS A 1 84 ? -12.180 2.582 3.856 1.00 87.75 84 LYS A N 1
ATOM 629 C CA . LYS A 1 84 ? -12.981 3.159 2.761 1.00 87.75 84 LYS A CA 1
ATOM 630 C C . LYS A 1 84 ? -13.107 4.682 2.832 1.00 87.75 84 LYS A C 1
ATOM 632 O O . LYS A 1 84 ? -13.356 5.305 1.805 1.00 87.75 84 LYS A O 1
ATOM 637 N N . ALA A 1 85 ? -12.950 5.264 4.021 1.00 88.56 85 ALA A N 1
ATOM 638 C CA . ALA A 1 85 ? -12.966 6.705 4.258 1.00 88.56 85 ALA A CA 1
ATOM 639 C C . ALA A 1 85 ? -11.599 7.382 4.029 1.00 88.56 85 ALA A C 1
ATOM 641 O O . ALA A 1 85 ? -11.525 8.615 4.006 1.00 88.56 85 ALA A O 1
ATOM 642 N N . LEU A 1 86 ? -10.513 6.612 3.869 1.00 90.12 86 LEU A N 1
ATOM 643 C CA . LEU A 1 86 ? -9.193 7.170 3.576 1.00 90.12 86 LEU A CA 1
ATOM 644 C C . LEU A 1 86 ? -9.219 7.874 2.215 1.00 90.12 86 LEU A C 1
ATOM 646 O O . LEU A 1 86 ? -9.494 7.261 1.187 1.00 90.12 86 LEU A O 1
ATOM 650 N N . PHE A 1 87 ? -8.886 9.166 2.227 1.00 81.81 87 PHE A N 1
ATOM 651 C CA . PHE A 1 87 ? -8.822 10.053 1.056 1.00 81.81 87 PHE A CA 1
ATOM 652 C C . PHE A 1 87 ? -10.154 10.338 0.343 1.00 81.81 87 PHE A C 1
ATOM 654 O O . PHE A 1 87 ? -10.161 11.044 -0.658 1.00 81.81 87 PHE A O 1
ATOM 661 N N . THR A 1 88 ? -11.292 9.892 0.879 1.00 77.25 88 THR A N 1
ATOM 662 C CA . THR A 1 88 ? -12.622 10.105 0.271 1.00 77.25 88 THR A CA 1
ATOM 663 C C . THR A 1 88 ? -13.140 11.535 0.451 1.00 77.25 88 THR A C 1
ATOM 665 O O . THR A 1 88 ? -13.976 11.995 -0.318 1.00 77.25 88 THR A O 1
ATOM 668 N N . GLN A 1 89 ? -12.663 12.252 1.476 1.00 66.19 89 GLN A N 1
ATOM 669 C CA . GLN A 1 89 ? -13.124 13.609 1.813 1.00 66.19 89 GLN A CA 1
ATOM 670 C C . GLN A 1 89 ? -12.247 14.732 1.249 1.00 66.19 89 GLN A C 1
ATOM 672 O O . GLN A 1 89 ? -12.609 15.909 1.336 1.00 66.19 89 GLN A O 1
ATOM 677 N N . ALA A 1 90 ? -11.082 14.405 0.695 1.00 63.19 90 ALA A N 1
ATOM 678 C CA . ALA A 1 90 ? -10.184 15.417 0.175 1.00 63.19 90 ALA A CA 1
ATOM 679 C C . ALA A 1 90 ? -10.738 15.966 -1.147 1.00 63.19 90 ALA A C 1
ATOM 681 O O . ALA A 1 90 ? -10.876 15.245 -2.128 1.00 63.19 90 ALA A O 1
ATOM 682 N N . ARG A 1 91 ? -11.014 17.276 -1.193 1.00 55.56 91 ARG A N 1
ATOM 683 C CA . ARG A 1 91 ? -11.357 17.991 -2.441 1.00 55.56 91 ARG A CA 1
ATOM 684 C C . ARG A 1 91 ? -10.203 18.013 -3.454 1.00 55.56 91 ARG A C 1
ATOM 686 O O . ARG A 1 91 ? -10.398 18.424 -4.594 1.00 55.56 91 ARG A O 1
ATOM 693 N N . ASN A 1 92 ? -9.011 17.598 -3.029 1.00 58.34 92 ASN A N 1
ATOM 694 C CA . ASN A 1 92 ? -7.835 17.483 -3.871 1.00 58.34 92 ASN A CA 1
ATOM 695 C C . ASN A 1 92 ? -7.840 16.124 -4.568 1.00 58.34 92 ASN A C 1
ATOM 697 O O . ASN A 1 92 ? -8.058 15.090 -3.941 1.00 58.34 92 ASN A O 1
ATOM 701 N N . GLN A 1 93 ? -7.565 16.135 -5.869 1.00 71.31 93 GLN A N 1
ATOM 702 C CA . GLN A 1 93 ? -7.419 14.930 -6.675 1.00 71.31 93 GLN A CA 1
ATOM 703 C C . GLN A 1 93 ? -6.153 14.187 -6.229 1.00 71.31 93 GLN A C 1
ATOM 705 O O . GLN A 1 93 ? -5.046 14.484 -6.677 1.00 71.31 93 GLN A O 1
ATOM 710 N N . HIS A 1 94 ? -6.295 13.245 -5.296 1.00 85.69 94 HIS A N 1
ATOM 711 C CA . HIS A 1 94 ? -5.207 12.339 -4.960 1.00 85.69 94 HIS A CA 1
ATOM 712 C C . HIS A 1 94 ? -5.000 11.375 -6.127 1.00 85.69 94 HIS A C 1
ATOM 714 O O . HIS A 1 94 ? -5.930 10.712 -6.583 1.00 85.69 94 HIS A O 1
ATOM 720 N N . HIS A 1 95 ? -3.765 11.303 -6.611 1.00 93.38 95 HIS A N 1
ATOM 721 C CA . HIS A 1 95 ? -3.352 10.311 -7.590 1.00 93.38 95 HIS A CA 1
ATOM 722 C C . HIS A 1 95 ? -2.408 9.327 -6.919 1.00 93.38 95 HIS A C 1
ATOM 724 O O . HIS A 1 95 ? -1.415 9.723 -6.309 1.00 93.38 95 HIS A O 1
ATOM 730 N N . PHE A 1 96 ? -2.710 8.046 -7.080 1.00 95.81 96 PHE A N 1
ATOM 731 C CA . PHE A 1 96 ? -1.903 6.948 -6.588 1.00 95.81 96 PHE A CA 1
ATOM 732 C C . PHE A 1 96 ? -1.280 6.221 -7.770 1.00 95.81 96 PHE A C 1
ATOM 734 O O . PHE A 1 96 ? -1.956 5.837 -8.726 1.00 95.81 96 PHE A O 1
ATOM 741 N N . TYR A 1 97 ? 0.027 6.021 -7.687 1.00 97.19 97 TYR A N 1
ATOM 742 C CA . TYR A 1 97 ? 0.813 5.270 -8.648 1.00 97.19 97 TYR A CA 1
ATOM 743 C C . TYR A 1 97 ? 1.362 4.043 -7.934 1.00 97.19 97 TYR A C 1
ATOM 745 O O . TYR A 1 97 ? 2.247 4.138 -7.088 1.00 97.19 97 TYR A O 1
ATOM 753 N N . VAL A 1 98 ? 0.805 2.883 -8.246 1.00 97.31 98 VAL A N 1
ATOM 754 C CA . VAL A 1 98 ? 1.207 1.611 -7.656 1.00 97.31 98 VAL A CA 1
ATOM 755 C C . VAL A 1 98 ? 2.300 1.000 -8.509 1.00 97.31 98 VAL A C 1
ATOM 757 O O . VAL A 1 98 ? 2.125 0.854 -9.716 1.00 97.31 98 VAL A O 1
ATOM 760 N N . VAL A 1 99 ? 3.406 0.603 -7.892 1.00 96.69 99 VAL A N 1
ATOM 761 C CA . VAL A 1 99 ? 4.489 -0.155 -8.524 1.00 9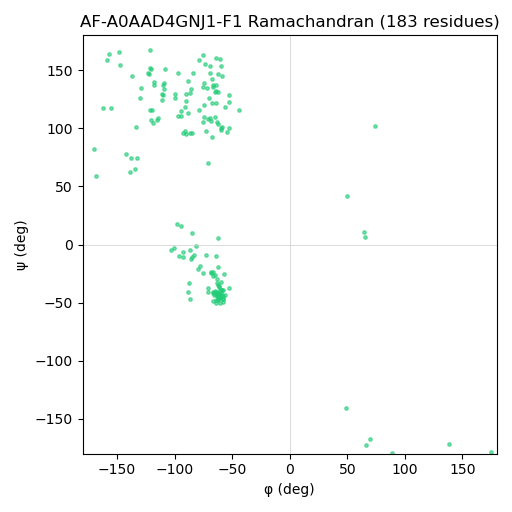6.69 99 VAL A CA 1
ATOM 762 C C . VAL A 1 99 ? 4.639 -1.468 -7.767 1.00 96.69 99 VAL A C 1
ATOM 764 O O . VAL A 1 99 ? 5.124 -1.490 -6.645 1.00 96.69 99 VAL A O 1
ATOM 767 N N . VAL A 1 100 ? 4.204 -2.570 -8.373 1.00 95.94 100 VAL A N 1
ATOM 768 C CA . VAL A 1 100 ? 4.264 -3.917 -7.777 1.00 95.94 100 VAL A CA 1
ATOM 769 C C . VAL A 1 100 ? 5.599 -4.603 -8.068 1.00 95.94 100 VAL A C 1
ATOM 771 O O . VAL A 1 100 ? 6.080 -5.393 -7.258 1.00 95.94 100 VAL A O 1
ATOM 774 N N . VAL A 1 101 ? 6.186 -4.328 -9.236 1.00 94.38 101 VAL A N 1
ATOM 775 C CA . VAL A 1 101 ? 7.517 -4.807 -9.640 1.00 94.38 101 VAL A CA 1
ATOM 776 C C . VAL A 1 101 ? 8.390 -3.579 -9.865 1.00 94.38 101 VAL A C 1
ATOM 778 O O . VAL A 1 101 ? 8.214 -2.877 -10.863 1.00 94.38 101 VAL A O 1
ATOM 781 N N . GLY A 1 102 ? 9.281 -3.308 -8.912 1.00 92.25 102 GLY A N 1
ATOM 782 C CA . GLY A 1 102 ? 10.153 -2.138 -8.890 1.00 92.25 102 GLY A CA 1
ATOM 783 C C . GLY A 1 102 ? 10.967 -2.045 -7.596 1.00 92.25 102 GLY A C 1
ATOM 784 O O . GLY A 1 102 ? 10.857 -2.903 -6.720 1.00 92.25 102 GLY A O 1
ATOM 785 N N . SER A 1 103 ? 11.776 -0.994 -7.477 1.00 92.50 103 SER A N 1
ATOM 786 C CA . SER A 1 103 ? 12.591 -0.674 -6.303 1.00 92.50 103 SER A CA 1
ATOM 787 C C . SER A 1 103 ? 12.453 0.816 -5.934 1.00 92.50 103 SER A C 1
ATOM 789 O O . SER A 1 103 ? 13.115 1.652 -6.552 1.00 92.50 103 SER A O 1
ATOM 791 N N . PRO A 1 104 ? 11.642 1.165 -4.916 1.00 93.44 104 PRO A N 1
ATOM 792 C CA . PRO A 1 104 ? 10.784 0.261 -4.143 1.00 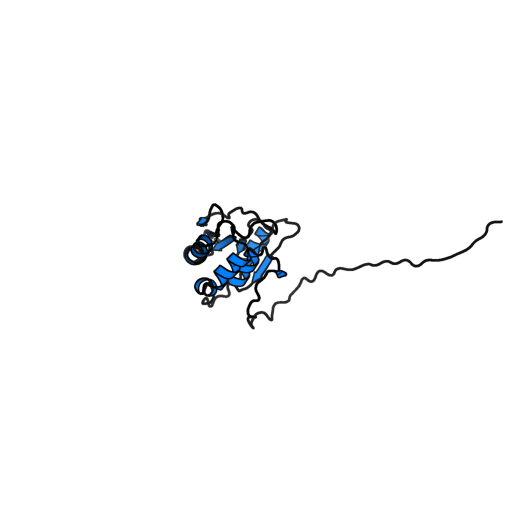93.44 104 PRO A CA 1
ATOM 793 C C . PRO A 1 104 ? 9.547 -0.200 -4.921 1.00 93.44 104 PRO A C 1
ATOM 795 O O . PRO A 1 104 ? 9.043 0.510 -5.791 1.00 93.44 104 PRO A O 1
ATOM 798 N N . ALA A 1 105 ? 9.005 -1.357 -4.541 1.00 95.62 105 ALA A N 1
ATOM 799 C CA . ALA A 1 105 ? 7.608 -1.667 -4.808 1.00 95.62 105 ALA A CA 1
ATOM 800 C C . ALA A 1 105 ? 6.741 -0.935 -3.775 1.00 95.62 105 ALA A C 1
ATOM 802 O O . ALA A 1 105 ? 6.869 -1.185 -2.577 1.00 95.62 105 ALA A O 1
ATOM 803 N N . ALA A 1 106 ? 5.913 0.008 -4.220 1.00 96.94 106 ALA A N 1
ATOM 804 C CA . ALA A 1 106 ? 5.189 0.910 -3.331 1.00 96.94 106 ALA A CA 1
ATOM 805 C C . ALA A 1 106 ? 3.932 1.505 -3.977 1.00 96.94 106 ALA A C 1
ATOM 807 O O . ALA A 1 106 ? 3.764 1.486 -5.199 1.00 96.94 106 ALA A O 1
ATOM 808 N N . ILE A 1 107 ? 3.058 2.053 -3.135 1.00 97.56 107 ILE A N 1
ATOM 809 C CA . ILE A 1 107 ? 2.033 3.021 -3.532 1.00 97.56 107 ILE A CA 1
ATOM 810 C C . ILE A 1 107 ? 2.646 4.416 -3.386 1.00 97.56 107 ILE A C 1
ATOM 812 O O . ILE A 1 107 ? 3.139 4.758 -2.313 1.00 97.56 107 ILE A O 1
ATOM 816 N N . LEU A 1 108 ? 2.654 5.187 -4.470 1.00 96.75 108 LEU A N 1
ATOM 817 C CA . LEU A 1 108 ? 3.358 6.466 -4.588 1.00 96.75 108 LEU A CA 1
ATOM 818 C C . LEU A 1 108 ? 2.378 7.589 -4.925 1.00 96.75 108 LEU A C 1
ATOM 820 O O . LEU A 1 108 ? 1.390 7.359 -5.623 1.00 96.75 108 LEU A O 1
ATOM 824 N N . HIS A 1 109 ? 2.692 8.819 -4.520 1.00 94.69 109 HIS A N 1
ATOM 825 C CA . HIS A 1 109 ? 1.858 9.994 -4.827 1.00 94.69 109 HIS A CA 1
ATOM 826 C C . HIS A 1 109 ? 2.281 10.731 -6.101 1.00 94.69 109 HIS A C 1
ATOM 828 O O . HIS A 1 109 ? 1.616 11.667 -6.543 1.00 94.69 109 HIS A O 1
ATOM 834 N N . SER A 1 110 ? 3.406 10.340 -6.707 1.00 94.19 110 SER A N 1
ATOM 835 C CA . SER A 1 110 ? 3.977 11.050 -7.854 1.00 94.19 110 SER A CA 1
ATOM 836 C C . SER A 1 110 ? 4.289 10.119 -9.021 1.00 94.19 110 SER A C 1
ATOM 838 O O . SER A 1 110 ? 4.935 9.083 -8.853 1.00 94.19 110 SER A O 1
ATOM 840 N N . ARG A 1 111 ? 3.903 10.543 -10.234 1.00 94.75 111 ARG A N 1
ATOM 841 C CA . ARG A 1 111 ? 4.238 9.844 -11.484 1.00 94.75 111 ARG A CA 1
ATOM 842 C C . ARG A 1 111 ? 5.745 9.669 -11.639 1.00 94.75 111 ARG A C 1
ATOM 844 O O . ARG A 1 111 ? 6.204 8.596 -12.014 1.00 94.75 111 ARG A O 1
ATOM 851 N N . LEU A 1 112 ? 6.509 10.721 -11.335 1.00 94.44 112 LEU A N 1
ATOM 852 C CA . LEU A 1 112 ? 7.969 10.700 -11.422 1.00 94.44 112 LEU A CA 1
ATOM 853 C C . LEU A 1 112 ? 8.577 9.679 -10.451 1.00 94.44 112 LEU A C 1
ATOM 855 O O . LEU A 1 112 ? 9.444 8.912 -10.859 1.00 94.44 112 LEU A O 1
ATOM 859 N N . GLY A 1 113 ? 8.077 9.618 -9.211 1.00 93.69 113 GLY A N 1
ATOM 860 C CA . GLY A 1 113 ? 8.482 8.598 -8.243 1.00 93.69 113 GLY A CA 1
ATOM 861 C C . GLY A 1 113 ? 8.215 7.188 -8.766 1.00 93.69 113 GLY A C 1
ATOM 862 O O . GLY A 1 113 ? 9.103 6.347 -8.732 1.00 93.69 113 GLY A O 1
ATOM 863 N N . ALA A 1 114 ? 7.041 6.949 -9.357 1.00 95.06 114 ALA A N 1
ATOM 864 C CA . ALA A 1 114 ? 6.707 5.645 -9.930 1.00 95.06 114 ALA A CA 1
ATOM 865 C C . ALA A 1 114 ? 7.594 5.257 -11.117 1.00 95.06 114 ALA A C 1
ATOM 867 O O . ALA A 1 114 ? 8.003 4.102 -11.224 1.00 95.06 114 ALA A O 1
ATOM 868 N N . LEU A 1 115 ? 7.929 6.208 -11.992 1.00 94.38 115 LEU A N 1
ATOM 869 C CA . LEU A 1 115 ? 8.876 5.974 -13.083 1.00 94.38 115 LEU A CA 1
ATOM 870 C C . LEU A 1 115 ? 10.272 5.629 -12.553 1.00 94.38 115 LEU A C 1
ATOM 872 O O . LEU A 1 115 ? 10.877 4.677 -13.039 1.00 94.38 115 LEU A O 1
ATOM 876 N N . ALA A 1 116 ? 10.748 6.341 -11.528 1.00 93.25 116 ALA A N 1
ATOM 877 C CA . ALA A 1 116 ? 12.022 6.039 -10.881 1.00 93.25 116 ALA A CA 1
ATOM 878 C C . ALA A 1 116 ? 12.009 4.647 -10.223 1.00 93.25 116 ALA A C 1
ATOM 880 O O . ALA A 1 116 ? 12.931 3.860 -10.429 1.00 93.25 116 ALA A O 1
ATOM 881 N N . SER A 1 117 ? 10.931 4.301 -9.512 1.00 92.56 117 SER A N 1
ATOM 882 C CA . SER A 1 117 ? 10.754 2.996 -8.868 1.00 92.56 117 SER A CA 1
ATOM 883 C C . SER A 1 117 ? 10.699 1.834 -9.858 1.00 92.56 117 SER A C 1
ATOM 885 O O . SER A 1 117 ? 11.163 0.742 -9.543 1.00 92.56 117 SER A O 1
ATOM 887 N N . ARG A 1 118 ? 10.155 2.032 -11.064 1.00 91.81 118 ARG A N 1
ATOM 888 C CA . ARG A 1 118 ? 10.123 0.985 -12.100 1.00 91.81 118 ARG A CA 1
ATOM 889 C C . ARG A 1 118 ? 11.513 0.580 -12.586 1.00 91.81 118 ARG A C 1
ATOM 891 O O . ARG A 1 118 ? 11.657 -0.554 -13.032 1.00 91.81 118 ARG A O 1
ATOM 898 N N . GLY A 1 119 ? 12.505 1.470 -12.499 1.00 87.19 119 GLY A N 1
ATOM 899 C CA . GLY A 1 119 ? 13.900 1.196 -12.845 1.00 87.19 119 GLY A CA 1
ATOM 900 C C . GLY A 1 119 ? 14.086 0.512 -14.207 1.00 87.19 119 GLY A C 1
ATOM 901 O O . GLY A 1 119 ? 13.394 0.817 -15.177 1.00 87.19 119 GLY A O 1
ATOM 902 N N . SER A 1 120 ? 15.022 -0.436 -14.265 1.00 86.44 120 SER A N 1
ATOM 903 C CA . SER A 1 120 ? 15.362 -1.235 -15.452 1.00 86.44 120 SER A CA 1
ATOM 904 C C . SER A 1 120 ? 14.697 -2.620 -15.481 1.00 86.44 120 SER A C 1
ATOM 906 O O . SER A 1 120 ? 15.147 -3.513 -16.201 1.00 86.44 120 SER A O 1
ATOM 908 N N . PHE A 1 121 ? 13.639 -2.837 -14.694 1.00 86.50 121 PHE A N 1
ATOM 909 C CA . PHE A 1 121 ? 12.963 -4.133 -14.634 1.00 86.50 121 PHE A CA 1
ATOM 910 C C . PHE A 1 121 ? 12.329 -4.470 -15.992 1.00 86.50 121 PHE A C 1
ATOM 912 O O . PHE A 1 121 ? 11.618 -3.649 -16.564 1.00 86.50 121 PHE A O 1
ATOM 919 N N . SER A 1 122 ? 12.544 -5.690 -16.497 1.00 84.06 122 SER A N 1
ATOM 920 C CA . SER A 1 122 ? 12.071 -6.105 -17.833 1.00 84.06 122 SER A CA 1
ATOM 921 C C . SER A 1 122 ? 10.548 -6.230 -17.938 1.00 84.06 122 SER A C 1
ATOM 923 O O . SER A 1 122 ? 9.990 -6.107 -19.023 1.00 84.06 122 SER A O 1
ATOM 925 N N . HIS A 1 123 ? 9.870 -6.464 -16.812 1.00 86.50 123 HIS A N 1
ATOM 926 C CA . HIS A 1 123 ? 8.418 -6.641 -16.745 1.00 86.50 123 HIS A CA 1
ATOM 927 C C . HIS A 1 123 ? 7.838 -5.815 -15.590 1.00 86.50 123 HIS A C 1
ATOM 929 O O . HIS A 1 123 ? 7.363 -6.381 -14.598 1.00 86.50 123 HIS A O 1
ATOM 935 N N . PRO A 1 124 ? 7.921 -4.474 -15.664 1.00 86.94 124 PRO A N 1
ATOM 936 C CA . PRO A 1 124 ? 7.403 -3.623 -14.611 1.00 86.94 124 PRO A CA 1
ATOM 937 C C . PRO A 1 124 ? 5.883 -3.760 -14.577 1.00 86.94 124 PRO A C 1
ATOM 939 O O . PRO A 1 124 ? 5.217 -3.764 -15.613 1.00 86.94 124 PRO A O 1
ATOM 942 N N . LYS A 1 125 ? 5.335 -3.862 -13.371 1.00 92.88 125 LYS A N 1
ATOM 943 C CA . LYS A 1 125 ? 3.898 -3.977 -13.152 1.00 92.88 125 LYS A CA 1
ATOM 944 C C . LYS A 1 125 ? 3.445 -2.806 -12.308 1.00 92.88 125 LYS A C 1
ATOM 946 O O . LYS A 1 125 ? 3.902 -2.655 -11.174 1.00 92.88 125 LYS A O 1
ATOM 951 N N . SER A 1 126 ? 2.599 -1.966 -12.885 1.00 94.81 126 SER A N 1
ATOM 952 C CA . SER A 1 126 ? 2.168 -0.722 -12.265 1.00 94.81 126 SER A CA 1
ATOM 953 C C . SER A 1 126 ? 0.742 -0.363 -12.643 1.00 94.81 126 SER A C 1
ATOM 955 O O . SER A 1 126 ? 0.293 -0.715 -13.729 1.00 94.81 126 SER A O 1
ATOM 957 N N . MET A 1 127 ? 0.079 0.397 -11.780 1.00 96.00 127 MET A N 1
ATOM 958 C CA . MET A 1 127 ? -1.267 0.919 -11.998 1.00 96.00 127 MET A CA 1
ATOM 959 C C . MET A 1 127 ? -1.322 2.380 -11.554 1.00 96.00 127 MET A C 1
ATOM 961 O O . MET A 1 127 ? -0.681 2.758 -10.576 1.00 96.00 127 MET A O 1
ATOM 965 N N . HIS A 1 128 ? -2.105 3.195 -12.251 1.00 95.94 128 HIS A N 1
ATOM 966 C CA . HIS A 1 128 ? -2.497 4.527 -11.798 1.00 95.94 128 HIS A CA 1
ATOM 967 C C . HIS A 1 128 ? -3.980 4.519 -11.439 1.00 95.94 128 HIS A C 1
ATOM 969 O O . HIS A 1 128 ? -4.784 3.874 -12.108 1.00 95.94 128 HIS A O 1
ATOM 975 N N . THR A 1 129 ? -4.342 5.181 -10.345 1.00 93.50 129 THR A N 1
ATOM 976 C CA . THR A 1 129 ? -5.736 5.310 -9.918 1.00 93.50 129 THR A CA 1
ATOM 977 C C . THR A 1 129 ? -5.914 6.509 -8.993 1.00 93.50 129 THR A C 1
ATOM 979 O O . THR A 1 129 ? -4.962 6.967 -8.364 1.00 93.50 129 THR A O 1
ATOM 982 N N . ARG A 1 130 ? -7.146 7.009 -8.883 1.00 91.81 130 ARG A N 1
ATOM 983 C CA . ARG A 1 130 ? -7.542 8.019 -7.889 1.00 91.81 130 ARG A CA 1
ATOM 984 C C . ARG A 1 130 ? -8.104 7.405 -6.602 1.00 91.81 130 ARG A C 1
ATOM 986 O O . ARG A 1 130 ? -8.247 8.094 -5.600 1.00 91.81 130 ARG A O 1
ATOM 993 N N . SER A 1 131 ? -8.384 6.100 -6.604 1.00 90.69 131 SER A N 1
ATOM 994 C CA . SER A 1 131 ? -8.917 5.384 -5.446 1.00 90.69 131 SER A CA 1
ATOM 995 C C . SER A 1 131 ? -7.790 4.735 -4.646 1.00 90.69 131 SER A C 1
ATOM 997 O O . SER A 1 131 ? -7.141 3.796 -5.115 1.00 90.69 131 SER A O 1
ATOM 999 N N . PHE A 1 132 ? -7.581 5.197 -3.410 1.00 93.38 132 PHE A N 1
ATOM 1000 C CA . PHE A 1 132 ? -6.611 4.577 -2.503 1.00 93.38 132 PHE A CA 1
ATOM 1001 C C . PHE A 1 132 ? -6.945 3.105 -2.240 1.00 93.38 132 PHE A C 1
ATOM 1003 O O . PHE A 1 132 ? -6.055 2.258 -2.229 1.00 93.38 132 PHE A O 1
ATOM 1010 N N . TRP A 1 133 ? -8.235 2.780 -2.104 1.00 93.38 133 TRP A N 1
ATOM 1011 C CA . TRP A 1 133 ? -8.679 1.400 -1.925 1.00 93.38 133 TRP A CA 1
ATOM 1012 C C . TRP A 1 133 ? -8.290 0.521 -3.120 1.00 93.38 133 TRP A C 1
ATOM 1014 O O . TRP A 1 133 ? -7.703 -0.545 -2.935 1.00 93.38 133 TRP A O 1
ATOM 1024 N N . LYS A 1 134 ? -8.512 1.002 -4.351 1.00 94.38 134 LYS A N 1
ATOM 1025 C CA . LYS A 1 134 ? -8.090 0.291 -5.568 1.00 94.38 134 LYS A CA 1
ATOM 1026 C C . LYS A 1 134 ? -6.571 0.112 -5.607 1.00 94.38 134 LYS A C 1
ATOM 1028 O O . LYS A 1 134 ? -6.093 -0.972 -5.932 1.00 94.38 134 LYS A O 1
ATOM 1033 N N . ALA A 1 135 ? -5.811 1.145 -5.235 1.00 96.25 135 ALA A N 1
ATOM 1034 C CA . ALA A 1 135 ? -4.352 1.083 -5.165 1.00 96.25 135 ALA A CA 1
ATOM 1035 C C . ALA A 1 135 ? -3.858 0.022 -4.165 1.00 96.25 135 ALA A C 1
ATOM 1037 O O . ALA A 1 135 ? -2.972 -0.775 -4.484 1.00 96.25 135 ALA A O 1
ATOM 1038 N N . LEU A 1 136 ? -4.466 -0.015 -2.978 1.00 96.69 136 LEU A N 1
ATOM 1039 C CA . LEU A 1 136 ? -4.163 -0.981 -1.929 1.00 96.69 136 LEU A CA 1
ATOM 1040 C C . LEU A 1 136 ? -4.491 -2.409 -2.375 1.00 96.69 136 LEU A C 1
ATOM 1042 O O . LEU A 1 136 ? -3.640 -3.291 -2.261 1.00 96.69 136 LEU A O 1
ATOM 1046 N N . ALA A 1 137 ? -5.677 -2.622 -2.951 1.00 96.38 137 ALA A N 1
ATOM 1047 C CA . ALA A 1 137 ? -6.092 -3.916 -3.478 1.00 96.38 137 ALA A CA 1
ATOM 1048 C C . ALA A 1 137 ? -5.123 -4.433 -4.552 1.00 96.38 137 ALA A C 1
ATOM 1050 O O . ALA A 1 137 ? -4.649 -5.564 -4.454 1.00 96.38 137 ALA A O 1
ATOM 1051 N N . TYR A 1 138 ? -4.736 -3.580 -5.506 1.00 96.75 138 TYR A N 1
ATOM 1052 C CA . TYR A 1 138 ? -3.783 -3.935 -6.561 1.00 96.75 138 TYR A CA 1
ATOM 1053 C C . TYR A 1 138 ? -2.419 -4.339 -6.004 1.00 96.75 138 TYR A C 1
ATOM 1055 O O . TYR A 1 138 ? -1.805 -5.294 -6.483 1.00 96.75 138 TYR A O 1
ATOM 1063 N N . MET A 1 139 ? -1.946 -3.655 -4.959 1.00 97.06 139 MET A N 1
ATOM 1064 C CA . MET A 1 139 ? -0.705 -4.029 -4.287 1.00 97.06 139 MET A CA 1
ATOM 1065 C C . MET A 1 139 ? -0.820 -5.380 -3.562 1.00 97.06 139 MET A C 1
ATOM 1067 O O . MET A 1 139 ? 0.105 -6.190 -3.638 1.00 97.06 139 MET A O 1
ATOM 1071 N N . ILE A 1 140 ? -1.947 -5.648 -2.894 1.00 96.94 140 ILE A N 1
ATOM 1072 C CA . ILE A 1 140 ? -2.203 -6.906 -2.171 1.00 96.94 140 ILE A CA 1
ATOM 1073 C C . ILE A 1 140 ? -2.183 -8.102 -3.127 1.00 96.94 140 ILE A C 1
ATOM 1075 O O . ILE A 1 140 ? -1.518 -9.099 -2.846 1.00 96.94 140 ILE A O 1
ATOM 1079 N N . VAL A 1 141 ? -2.848 -7.988 -4.281 1.00 96.56 141 VAL A N 1
ATOM 1080 C CA . VAL A 1 141 ? -2.941 -9.071 -5.279 1.00 96.56 141 VAL A CA 1
ATOM 1081 C C . VAL A 1 141 ? -1.750 -9.127 -6.237 1.00 96.56 141 VAL A C 1
ATOM 1083 O O . VAL A 1 141 ? -1.786 -9.820 -7.254 1.00 96.56 141 VAL A O 1
ATOM 1086 N N . LYS A 1 142 ? -0.687 -8.360 -5.959 1.00 95.25 142 LYS A N 1
ATOM 1087 C CA . LYS A 1 142 ? 0.508 -8.242 -6.813 1.00 95.25 142 LYS A CA 1
ATOM 1088 C C . LYS A 1 142 ? 0.145 -7.946 -8.279 1.00 95.25 142 LYS A C 1
ATOM 1090 O O . LYS A 1 142 ? 0.712 -8.481 -9.244 1.00 95.25 142 LYS A O 1
ATOM 1095 N N . GLY A 1 143 ? -0.833 -7.059 -8.427 1.00 94.06 143 GLY A N 1
ATOM 1096 C CA . GLY A 1 143 ? -1.392 -6.555 -9.669 1.00 94.06 143 GLY A CA 1
ATOM 1097 C C . GLY A 1 143 ? -2.097 -7.589 -10.540 1.00 94.06 143 GLY A C 1
ATOM 1098 O O . GLY A 1 143 ? -2.248 -7.353 -11.732 1.00 94.06 143 GLY A O 1
ATOM 1099 N N . ILE A 1 144 ? -2.365 -8.804 -10.057 1.00 94.56 144 ILE A N 1
ATOM 1100 C CA . ILE A 1 144 ? -3.064 -9.824 -10.850 1.00 94.56 144 ILE A CA 1
ATOM 1101 C C . ILE A 1 144 ? -4.509 -9.354 -11.035 1.00 94.56 144 ILE A C 1
ATOM 1103 O O . ILE A 1 144 ? -5.279 -9.375 -10.082 1.00 94.56 144 ILE A O 1
ATOM 1107 N N . ASP A 1 145 ? -4.840 -8.899 -12.246 1.00 93.12 145 ASP A N 1
ATOM 1108 C CA . ASP A 1 145 ? -6.114 -8.231 -12.535 1.00 93.12 145 ASP A CA 1
ATOM 1109 C C . ASP A 1 145 ? -7.320 -9.142 -12.267 1.00 93.12 145 ASP A C 1
ATOM 1111 O O . ASP A 1 145 ? -8.307 -8.685 -11.702 1.00 93.12 145 ASP A O 1
ATOM 1115 N N . ASP A 1 146 ? -7.194 -10.446 -12.535 1.00 94.75 146 ASP A N 1
ATOM 1116 C CA . ASP A 1 146 ? -8.234 -11.452 -12.258 1.00 94.75 146 ASP A CA 1
ATOM 1117 C C . ASP A 1 146 ? -8.582 -11.586 -10.765 1.00 94.75 146 ASP A C 1
ATOM 1119 O O . ASP A 1 146 ? -9.634 -12.113 -10.414 1.00 94.75 146 ASP A O 1
ATOM 1123 N N . LEU A 1 147 ? -7.692 -11.131 -9.877 1.00 95.12 147 LEU A N 1
ATOM 1124 C CA . LEU A 1 147 ? -7.876 -11.179 -8.426 1.00 95.12 147 LEU A CA 1
ATOM 1125 C C . LEU A 1 147 ? -8.324 -9.834 -7.842 1.00 95.12 147 LEU A C 1
ATOM 1127 O O . LEU A 1 147 ? -8.537 -9.732 -6.633 1.00 95.12 147 LEU A O 1
ATOM 1131 N N . MET A 1 148 ? -8.439 -8.786 -8.664 1.00 95.06 148 MET A N 1
ATOM 1132 C CA . MET A 1 148 ? -8.914 -7.489 -8.192 1.00 95.06 148 MET A CA 1
ATOM 1133 C C . MET A 1 148 ? -10.387 -7.579 -7.773 1.00 95.06 148 MET A C 1
ATOM 1135 O O . MET A 1 148 ? -11.202 -8.137 -8.509 1.00 95.06 148 MET A O 1
ATOM 1139 N N . PRO A 1 149 ? -10.767 -6.998 -6.621 1.00 90.69 149 PRO A N 1
ATOM 1140 C CA . PRO A 1 149 ? -12.168 -6.928 -6.240 1.00 90.69 149 PRO A CA 1
ATOM 1141 C C . PRO A 1 149 ? -12.956 -6.105 -7.265 1.00 90.69 149 PRO A C 1
ATOM 1143 O O . PRO A 1 149 ? -12.444 -5.131 -7.824 1.00 90.69 149 PRO A O 1
ATOM 1146 N N . LEU A 1 150 ? -14.221 -6.472 -7.482 1.00 86.94 150 LEU A N 1
ATOM 1147 C CA . LEU A 1 150 ? -15.139 -5.668 -8.282 1.00 86.94 150 LEU A CA 1
ATOM 1148 C C . LEU A 1 150 ? -15.377 -4.339 -7.565 1.00 86.94 150 LEU A C 1
ATOM 1150 O O . LEU A 1 150 ? -15.998 -4.283 -6.505 1.00 86.94 150 LEU A O 1
ATOM 1154 N N . MET A 1 151 ? -14.842 -3.270 -8.142 1.00 80.69 151 MET A N 1
ATOM 1155 C CA . MET A 1 151 ? -14.989 -1.927 -7.603 1.00 80.69 151 MET A CA 1
ATOM 1156 C C . MET A 1 151 ? -16.267 -1.305 -8.171 1.00 80.69 151 MET A C 1
ATOM 1158 O O . MET A 1 151 ? -16.535 -1.482 -9.364 1.00 80.69 151 MET A O 1
ATOM 1162 N N . PRO A 1 152 ? -17.042 -0.557 -7.368 1.00 72.88 152 PRO A N 1
ATOM 1163 C CA .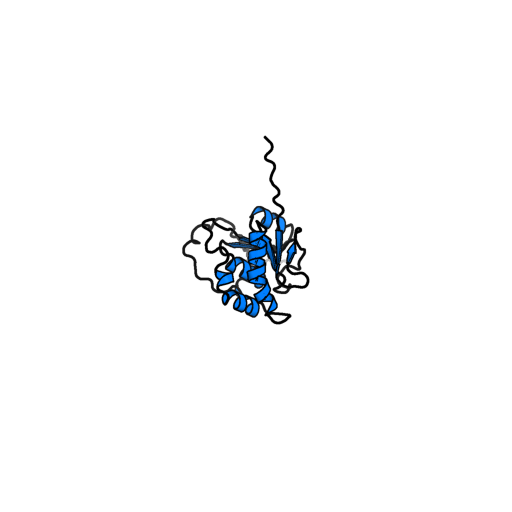 PRO A 1 152 ? -18.076 0.313 -7.909 1.00 72.88 152 PRO A CA 1
ATOM 1164 C C . PRO A 1 152 ? -17.442 1.208 -8.976 1.00 72.88 152 PRO A C 1
ATOM 1166 O O . PRO A 1 152 ? -16.384 1.793 -8.743 1.00 72.88 152 PRO A O 1
ATOM 1169 N N . VAL A 1 153 ? -18.042 1.255 -10.164 1.00 65.56 153 VAL A N 1
ATOM 1170 C CA . VAL A 1 153 ? -17.569 2.138 -11.230 1.00 65.56 153 VAL A CA 1
ATOM 1171 C C . VAL A 1 153 ? -17.879 3.562 -10.795 1.00 65.56 153 VAL A C 1
ATOM 1173 O O . VAL A 1 153 ? -19.042 3.967 -10.766 1.00 65.56 153 VAL A O 1
ATOM 1176 N N . ASP A 1 154 ? -16.844 4.317 -10.443 1.00 59.34 154 ASP A N 1
ATOM 1177 C CA . ASP A 1 154 ? -16.975 5.755 -10.287 1.00 59.34 154 ASP A CA 1
ATOM 1178 C C . ASP A 1 154 ? -17.237 6.334 -11.684 1.00 59.34 154 ASP A C 1
ATOM 1180 O O . ASP A 1 154 ? -16.439 6.155 -12.604 1.00 59.34 154 ASP A O 1
ATOM 1184 N N . ALA A 1 155 ? -18.358 7.036 -11.867 1.00 55.22 155 ALA A N 1
ATOM 1185 C CA . ALA A 1 155 ? -18.785 7.607 -13.154 1.00 55.22 155 ALA A CA 1
ATOM 1186 C C . ALA A 1 155 ? -17.820 8.669 -13.743 1.00 55.22 155 ALA A C 1
ATOM 1188 O O . ALA A 1 155 ? -18.128 9.299 -14.751 1.00 55.22 155 ALA A O 1
ATOM 1189 N N . SER A 1 156 ? -16.661 8.875 -13.114 1.00 54.12 156 SER A N 1
ATOM 1190 C CA . SER A 1 156 ? -15.673 9.912 -13.414 1.00 54.12 156 SER A CA 1
ATOM 1191 C C . SER A 1 156 ? -14.442 9.398 -14.178 1.00 54.12 156 SER A C 1
ATOM 1193 O O . SER A 1 156 ? -13.596 10.208 -14.545 1.00 54.12 156 SER A O 1
ATOM 1195 N N . ASP A 1 157 ? -14.325 8.086 -14.416 1.00 47.47 157 ASP A N 1
ATOM 1196 C CA . ASP A 1 157 ? -13.146 7.453 -15.041 1.00 47.47 157 ASP A CA 1
ATOM 1197 C C . ASP A 1 157 ? -13.279 7.257 -16.574 1.00 47.47 157 ASP A C 1
ATOM 1199 O O . ASP A 1 157 ? -12.518 6.504 -17.177 1.00 47.47 157 ASP A O 1
ATOM 1203 N N . ALA A 1 158 ? -14.231 7.927 -17.235 1.00 51.25 158 ALA A N 1
ATOM 1204 C CA . ALA A 1 158 ? -14.485 7.759 -18.674 1.00 51.25 158 ALA A CA 1
ATOM 1205 C C . ALA A 1 158 ? -13.550 8.556 -19.615 1.00 51.25 158 ALA A C 1
ATOM 1207 O O . ALA A 1 158 ? -13.682 8.435 -20.828 1.00 51.25 158 ALA A O 1
ATOM 1208 N N . GLU A 1 159 ? -12.603 9.350 -19.108 1.00 50.09 159 GLU A N 1
ATOM 1209 C CA . GLU A 1 159 ? -11.799 10.273 -19.930 1.00 50.09 159 GLU A CA 1
ATOM 1210 C C . GLU A 1 159 ? -10.314 10.258 -19.513 1.00 50.09 159 GLU A C 1
ATOM 1212 O O . GLU A 1 159 ? -9.843 11.175 -18.849 1.00 50.09 159 GLU A O 1
ATOM 1217 N N . GLU A 1 160 ? -9.569 9.202 -19.862 1.00 49.94 160 GLU A N 1
ATOM 1218 C CA . GLU A 1 160 ? -8.117 9.278 -20.146 1.00 49.94 160 GLU A CA 1
ATOM 1219 C C . GLU A 1 160 ? -7.617 7.962 -20.792 1.00 49.94 160 GLU A C 1
ATOM 1221 O O . GLU A 1 160 ? -6.738 7.275 -20.274 1.00 49.94 160 GLU A O 1
ATOM 1226 N N . ASP A 1 161 ? -8.187 7.576 -21.943 1.00 41.31 161 ASP A N 1
ATOM 1227 C CA . ASP A 1 161 ? -7.570 6.566 -22.818 1.00 41.31 161 ASP A CA 1
ATOM 1228 C C . ASP A 1 161 ? -6.695 7.278 -23.857 1.00 41.31 161 ASP A C 1
ATOM 1230 O O . ASP A 1 161 ? -7.158 7.812 -24.865 1.00 41.31 161 ASP A O 1
ATOM 1234 N N . GLY A 1 162 ? -5.403 7.358 -23.543 1.00 41.81 162 GLY A N 1
ATOM 1235 C CA . GLY A 1 162 ? -4.397 8.057 -24.329 1.00 41.81 162 GLY A CA 1
ATOM 1236 C C . GLY A 1 162 ? -3.070 7.310 -24.328 1.00 41.81 162 GLY A C 1
ATOM 1237 O O . GLY A 1 162 ? -2.126 7.714 -23.658 1.00 41.81 162 GLY A O 1
ATOM 1238 N N . ALA A 1 163 ? -3.015 6.258 -25.149 1.00 42.44 163 ALA A N 1
ATOM 1239 C CA . ALA A 1 163 ? -1.819 5.607 -25.692 1.00 42.44 163 ALA A CA 1
ATOM 1240 C C . ALA A 1 163 ? -0.979 4.726 -24.742 1.00 42.44 163 ALA A C 1
ATOM 1242 O O . ALA A 1 163 ? -0.089 5.200 -24.041 1.00 42.44 163 ALA A O 1
ATOM 1243 N N . ASN A 1 164 ? -1.134 3.398 -24.861 1.00 37.38 164 ASN A N 1
ATOM 1244 C CA . ASN A 1 164 ? -0.160 2.580 -25.608 1.00 37.38 164 ASN A CA 1
ATOM 1245 C C . ASN A 1 164 ? -0.688 1.141 -25.815 1.00 37.38 164 ASN A C 1
ATOM 1247 O O . ASN A 1 164 ? -0.331 0.213 -25.088 1.00 37.38 164 ASN A O 1
ATOM 1251 N N . HIS A 1 165 ? -1.536 0.932 -26.826 1.00 41.31 165 HIS A N 1
ATOM 1252 C CA . HIS A 1 165 ? -1.786 -0.415 -27.338 1.00 41.31 165 HIS A CA 1
ATOM 1253 C C . HIS A 1 165 ? -0.579 -0.836 -28.184 1.00 41.31 165 HIS A C 1
ATOM 1255 O O . HIS A 1 165 ? -0.371 -0.358 -29.297 1.00 41.31 165 HIS A O 1
ATOM 1261 N N . SER A 1 166 ? 0.238 -1.729 -27.625 1.00 45.19 166 SER A N 1
ATOM 1262 C CA . SER A 1 166 ? 1.301 -2.416 -28.352 1.00 45.19 166 SER A CA 1
ATOM 1263 C C . SER A 1 166 ? 0.672 -3.276 -29.448 1.00 45.19 166 SER A C 1
ATOM 1265 O O . SER A 1 166 ? 0.064 -4.316 -29.185 1.00 45.19 166 SER A O 1
ATOM 1267 N N . ALA A 1 167 ? 0.802 -2.810 -30.689 1.00 37.53 167 ALA A N 1
ATOM 1268 C CA . ALA A 1 167 ? 0.485 -3.571 -31.881 1.00 37.53 167 ALA A CA 1
ATOM 1269 C C . ALA A 1 167 ? 1.394 -4.808 -31.950 1.00 37.53 167 ALA A C 1
ATOM 1271 O O . ALA A 1 167 ? 2.569 -4.721 -32.305 1.00 37.53 167 ALA A O 1
ATOM 1272 N N . LYS A 1 168 ? 0.845 -5.982 -31.630 1.00 41.12 168 LYS A N 1
ATOM 1273 C CA . LYS A 1 168 ? 1.421 -7.257 -32.063 1.00 41.12 168 LYS A CA 1
ATOM 1274 C C . LYS A 1 168 ? 1.155 -7.404 -33.560 1.00 41.12 168 LYS A C 1
ATOM 1276 O O . LYS A 1 168 ? 0.071 -7.819 -33.958 1.00 41.12 168 LYS A O 1
ATOM 1281 N N . GLN A 1 169 ? 2.139 -7.069 -34.391 1.00 39.03 169 GLN A N 1
ATOM 1282 C CA . GLN A 1 169 ? 2.157 -7.529 -35.777 1.00 39.03 169 GLN A CA 1
ATOM 1283 C C . GLN A 1 169 ? 2.454 -9.029 -35.784 1.00 39.03 169 GLN A C 1
ATOM 1285 O O . GLN A 1 169 ? 3.557 -9.480 -35.481 1.00 39.03 169 GLN A O 1
ATOM 1290 N N . HIS A 1 170 ? 1.419 -9.800 -36.092 1.00 35.97 170 HIS A N 1
ATOM 1291 C CA . HIS A 1 170 ? 1.480 -11.226 -36.354 1.00 35.97 170 HIS A CA 1
ATOM 1292 C C . HIS A 1 170 ? 1.845 -11.402 -37.836 1.00 35.97 170 HIS A C 1
ATOM 1294 O O . HIS A 1 170 ? 0.980 -11.312 -38.704 1.00 35.97 170 HIS A O 1
ATOM 1300 N N . VAL A 1 171 ? 3.128 -11.596 -38.150 1.00 41.16 171 VAL A N 1
ATOM 1301 C CA . VAL A 1 171 ? 3.552 -11.995 -39.502 1.00 41.16 171 VAL A CA 1
ATOM 1302 C C . VAL A 1 171 ? 3.474 -13.518 -39.577 1.00 41.16 171 VAL A C 1
ATOM 1304 O O . VAL A 1 171 ? 4.380 -14.224 -39.147 1.00 41.16 171 VAL A O 1
ATOM 1307 N N . CYS A 1 172 ? 2.355 -14.022 -40.096 1.00 35.09 172 CYS A N 1
ATOM 1308 C CA . CYS A 1 172 ? 2.217 -15.407 -40.531 1.00 35.09 172 CYS A CA 1
ATOM 1309 C C . CYS A 1 172 ? 2.590 -15.471 -42.018 1.00 35.09 172 CYS A C 1
ATOM 1311 O O . CYS A 1 172 ? 1.785 -15.131 -42.881 1.00 35.09 172 CYS A O 1
ATOM 1313 N N . GLY A 1 173 ? 3.831 -15.855 -42.314 1.00 34.97 173 GLY A N 1
ATOM 1314 C CA . GLY A 1 173 ? 4.265 -16.187 -43.668 1.00 34.97 173 GLY A CA 1
ATOM 1315 C C . GLY A 1 173 ? 4.052 -17.674 -43.929 1.00 34.97 173 GLY A C 1
ATOM 1316 O O . GLY A 1 173 ? 4.904 -18.481 -43.576 1.00 34.97 173 GLY A O 1
ATOM 1317 N N . SER A 1 174 ? 2.922 -18.040 -44.535 1.00 37.12 174 SER A N 1
ATOM 1318 C CA . SER A 1 174 ? 2.764 -19.343 -45.194 1.00 37.12 174 SER A CA 1
ATOM 1319 C C . SER A 1 174 ? 3.228 -19.202 -46.640 1.00 37.12 174 SER A C 1
ATOM 1321 O O . SER A 1 174 ? 2.599 -18.484 -47.414 1.00 37.12 174 SER A O 1
ATOM 1323 N N . ILE A 1 175 ? 4.329 -19.861 -47.007 1.00 42.97 175 ILE A N 1
ATOM 1324 C CA . ILE A 1 175 ? 4.723 -20.011 -48.411 1.00 42.97 175 ILE A CA 1
ATOM 1325 C C . ILE A 1 175 ? 4.105 -21.308 -48.923 1.00 42.97 175 ILE A C 1
ATOM 1327 O O . ILE A 1 175 ? 4.371 -22.393 -48.408 1.00 42.97 175 ILE A O 1
ATOM 1331 N N . ALA A 1 176 ? 3.241 -21.142 -49.920 1.00 42.91 176 ALA A N 1
ATOM 1332 C CA . ALA A 1 176 ? 2.584 -22.203 -50.652 1.00 42.91 176 ALA A CA 1
ATOM 1333 C C . ALA A 1 176 ? 3.584 -23.013 -51.492 1.00 42.91 176 ALA A C 1
ATOM 1335 O O . ALA A 1 176 ? 4.524 -22.484 -52.086 1.00 42.91 176 ALA A O 1
ATOM 1336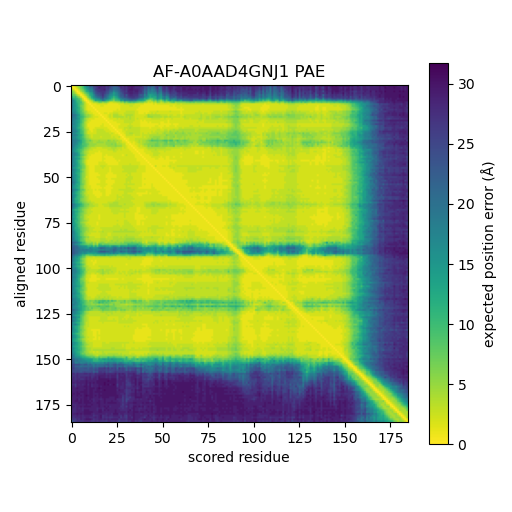 N N . THR A 1 177 ? 3.320 -24.312 -51.538 1.00 43.59 177 THR A N 1
ATOM 1337 C CA . THR A 1 177 ? 3.907 -25.349 -52.382 1.00 43.59 177 THR A CA 1
ATOM 1338 C C . THR A 1 177 ? 3.848 -24.980 -53.867 1.00 43.59 177 THR A C 1
ATOM 1340 O O . THR A 1 177 ? 2.770 -24.781 -54.421 1.00 43.59 177 THR A O 1
ATOM 1343 N N . GLY A 1 178 ? 5.010 -24.944 -54.522 1.00 41.31 178 GLY A N 1
ATOM 1344 C CA . GLY A 1 178 ? 5.150 -24.869 -55.976 1.00 41.31 178 GLY A CA 1
ATOM 1345 C C . GLY A 1 178 ? 5.800 -26.143 -56.508 1.00 41.31 178 GLY A C 1
ATOM 1346 O O . GLY A 1 178 ? 6.980 -26.383 -56.274 1.00 41.31 178 GLY A O 1
ATOM 1347 N N . ILE A 1 179 ? 4.999 -26.959 -57.188 1.00 46.34 179 ILE A N 1
ATOM 1348 C CA . ILE A 1 179 ? 5.401 -28.113 -57.998 1.00 46.34 179 ILE A CA 1
ATOM 1349 C C . ILE A 1 179 ? 6.067 -27.592 -59.276 1.00 46.34 179 ILE A C 1
ATOM 1351 O O . ILE A 1 179 ? 5.502 -26.710 -59.917 1.00 46.34 179 ILE A O 1
ATOM 1355 N N . LEU A 1 180 ? 7.207 -28.163 -59.676 1.00 52.34 180 LEU A N 1
ATOM 1356 C CA . LEU A 1 180 ? 7.651 -28.174 -61.073 1.00 52.34 180 LEU A CA 1
ATOM 1357 C C . LEU A 1 180 ? 8.587 -29.363 -61.331 1.00 52.34 180 LEU A C 1
ATOM 1359 O O . LEU A 1 180 ? 9.655 -29.489 -60.734 1.00 52.34 180 LEU A O 1
ATOM 1363 N N . GLU A 1 181 ? 8.119 -30.240 -62.216 1.00 48.28 181 GLU A N 1
ATOM 1364 C CA . GLU A 1 181 ? 8.856 -31.313 -62.877 1.00 48.28 181 GLU A CA 1
ATOM 1365 C C . GLU A 1 181 ? 10.043 -30.767 -63.683 1.00 48.28 181 GLU A C 1
ATOM 1367 O O . GLU A 1 181 ? 9.923 -29.741 -64.354 1.00 48.28 181 GLU A O 1
ATOM 1372 N N . SER A 1 182 ? 11.149 -31.514 -63.732 1.00 50.12 182 SER A N 1
ATOM 1373 C CA . SER A 1 182 ? 11.855 -31.750 -64.999 1.00 50.12 182 SER A CA 1
ATOM 1374 C C . SER A 1 182 ? 12.803 -32.939 -64.905 1.00 50.12 182 SER A C 1
ATOM 1376 O O . SER A 1 182 ? 13.759 -32.973 -64.133 1.00 50.12 182 SER A O 1
ATOM 1378 N N . THR A 1 183 ? 12.465 -33.914 -65.736 1.00 54.00 183 THR A N 1
ATOM 1379 C CA . THR A 1 183 ? 13.162 -35.145 -66.085 1.00 54.00 183 THR A CA 1
ATOM 1380 C C . THR A 1 183 ? 14.480 -34.848 -66.794 1.00 54.00 183 THR A C 1
ATOM 1382 O O . THR A 1 183 ? 14.533 -34.004 -67.686 1.00 54.00 183 THR A O 1
ATOM 1385 N N . VAL A 1 184 ? 15.531 -35.580 -66.427 1.00 55.78 184 VAL A N 1
ATOM 1386 C CA . VAL A 1 184 ? 16.818 -35.595 -67.131 1.00 55.78 184 VAL A CA 1
ATOM 1387 C C . VAL A 1 184 ? 16.863 -36.836 -68.022 1.00 55.78 184 VAL A C 1
ATOM 1389 O O . VAL A 1 184 ? 16.658 -37.957 -67.552 1.00 55.78 184 VAL A O 1
ATOM 1392 N N . SER A 1 185 ? 17.140 -36.638 -69.305 1.00 60.16 185 SER A N 1
ATOM 1393 C CA . SER A 1 185 ? 17.777 -37.605 -70.205 1.00 60.16 185 SER A CA 1
ATOM 1394 C C . SER A 1 185 ? 18.653 -36.831 -71.175 1.00 60.16 185 SER A C 1
ATOM 1396 O O . SER A 1 185 ? 18.184 -35.769 -71.642 1.00 60.16 185 SER A O 1
#